Protein AF-B8BZ71-F1 (afdb_monomer_lite)

pLDDT: mean 74.49, std 19.16, range [22.86, 98.06]

Sequence (361 aa):
MVCAFPLEDERDDLEDWFQCFRMQMNLRQMQKKADEQTMDLVVMILDEEDDEAAVDAFEHSKNGRRRYLSQSSMFGGLYTPTSSSDETSTKQSTPEKPIIIGGAAVEYYQESRVGLLSYVVLHSDFRGRGLAKYLHEEALSRLEILANTYGTPLPSTPLMQAVFAETNTAAAGDVTPEQSLLRHKSLYNLGYRLVNFPYAQPPLSTEDVDASFDELVLLVYFPFTSDSLPLSNEEQQSTVYDDTTTVQTMKRFCSWYKSQSKDNNNRDTVQMDVSIPFDYVEDFYNSVFGYENGNNFEEDVVESIPDYHTAKYYQLAHWFTRVLKGSSSDGLADVSLNGPPWEDCKDALRLELKGWQHAND

InterPro domains:
  IPR016181 Acyl-CoA N-acyltransferase [SSF55729] (33-142)

Foldseek 3Di:
DLDPDDAPVPPQDVVVVVVSVVVVVVVVVVVDDPDDDQKWKKWWWDQCVCVVPVVVVLVVVVPPDDDPPPDRDIDIDPDDPDPDPDDDDDPDDPRPDIDTFWMWMKGAQAQLLEIEGEDTDGRPVCPPSCVSLVRVVVNVVSSVVSLVVRHDDDPPDDSHAWYKYKAFACPQVSDHSVVSQVVQQVVVQSQKWFWQAQDWQADLDQPDRQPTHRRMTMITRHNDALVRDDDPDPPPPDDPPPVVVNVVVCVRHVVQFDPDDDPDPDSFKTKGQLVSVLSVNVSSLCVRLPPPPVDDDPPDDDDPRDDSCPHPSVVLRVVVQVVCCPDPNVRIIITGSDGDPDDHNNVVSVVVVVVVVVVVD

Radius of gyration: 22.91 Å; chains: 1; bounding box: 68×43×79 Å

Structure (mmCIF, N/CA/C/O backbone):
data_AF-B8BZ71-F1
#
_entry.id   AF-B8BZ71-F1
#
loop_
_atom_site.group_PDB
_atom_site.id
_atom_site.type_symbol
_atom_site.label_atom_id
_atom_site.label_alt_id
_atom_site.label_comp_id
_atom_site.label_asym_id
_atom_site.label_entity_id
_atom_site.label_seq_id
_atom_site.pdbx_PDB_ins_code
_atom_site.Cartn_x
_atom_site.Cartn_y
_atom_site.Cartn_z
_atom_site.occupancy
_atom_site.B_iso_or_equiv
_atom_site.auth_seq_id
_atom_site.auth_comp_id
_atom_site.auth_asym_id
_atom_site.auth_atom_id
_atom_site.pdbx_PDB_model_num
ATOM 1 N N . MET A 1 1 ? 23.985 -5.447 9.276 1.00 23.58 1 MET A N 1
ATOM 2 C CA . MET A 1 1 ? 23.047 -6.565 9.581 1.00 23.58 1 MET A CA 1
ATOM 3 C C . MET A 1 1 ? 21.784 -6.052 10.289 1.00 23.58 1 MET A C 1
ATOM 5 O O . MET A 1 1 ? 21.660 -6.141 11.505 1.00 23.58 1 MET A O 1
ATOM 9 N N . VAL A 1 2 ? 20.867 -5.450 9.526 1.00 22.86 2 VAL A N 1
ATOM 10 C CA . VAL A 1 2 ? 19.500 -5.135 9.980 1.00 22.86 2 VAL A CA 1
ATOM 11 C C . VAL A 1 2 ? 18.719 -6.444 9.914 1.00 22.86 2 VAL A C 1
ATOM 13 O O . VAL A 1 2 ? 18.803 -7.136 8.902 1.00 22.86 2 VAL A O 1
ATOM 16 N N . CYS A 1 3 ? 18.070 -6.837 11.009 1.00 23.59 3 CYS A N 1
ATOM 17 C CA . CYS A 1 3 ? 17.451 -8.151 11.138 1.00 23.59 3 CYS A CA 1
ATOM 18 C C . CYS A 1 3 ? 16.485 -8.431 9.980 1.00 23.59 3 CYS A C 1
ATOM 20 O O . CYS A 1 3 ? 15.422 -7.821 9.891 1.00 23.59 3 CYS A O 1
ATOM 22 N N . ALA A 1 4 ? 16.822 -9.430 9.160 1.00 30.89 4 ALA A N 1
ATOM 23 C CA . ALA A 1 4 ? 15.802 -10.357 8.706 1.00 30.89 4 ALA A CA 1
ATOM 24 C C . ALA A 1 4 ? 15.100 -10.862 9.976 1.00 30.89 4 ALA A C 1
ATOM 26 O O . ALA A 1 4 ? 15.761 -11.328 10.907 1.00 30.89 4 ALA A O 1
ATOM 27 N N . PHE A 1 5 ? 13.797 -10.618 10.054 1.00 38.69 5 PHE A N 1
ATOM 28 C CA . PHE A 1 5 ? 12.956 -10.889 11.214 1.00 38.69 5 PHE A CA 1
ATOM 29 C C . PHE A 1 5 ? 13.216 -12.281 11.823 1.00 38.69 5 PHE A C 1
ATOM 31 O O . PHE A 1 5 ? 13.416 -13.235 11.063 1.00 38.69 5 PHE A O 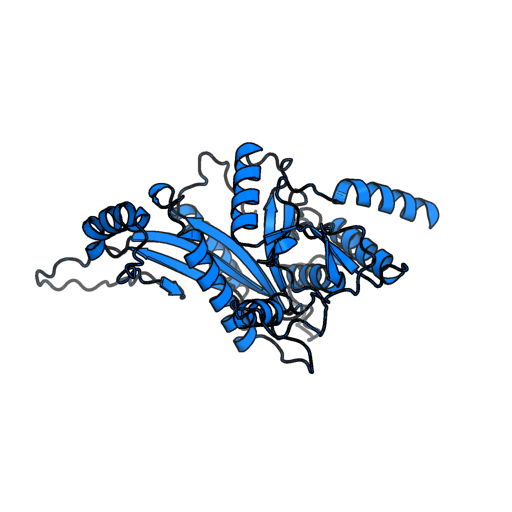1
ATOM 38 N N . PRO A 1 6 ? 13.171 -12.430 13.162 1.00 34.38 6 PRO A N 1
ATOM 39 C CA . PRO A 1 6 ? 13.251 -13.739 13.805 1.00 34.38 6 PRO A CA 1
ATOM 40 C C . PRO A 1 6 ? 12.116 -14.667 13.332 1.00 34.38 6 PRO A C 1
ATOM 42 O O . PRO A 1 6 ? 11.084 -14.222 12.815 1.00 34.38 6 PRO A O 1
ATOM 45 N N . LEU A 1 7 ? 12.351 -15.976 13.436 1.00 38.94 7 LEU A N 1
ATOM 46 C CA . LEU A 1 7 ? 11.429 -17.036 13.013 1.00 38.94 7 LEU A CA 1
ATOM 47 C C . LEU A 1 7 ? 10.151 -17.029 13.876 1.00 38.94 7 LEU A C 1
ATOM 49 O O . LEU A 1 7 ? 10.164 -16.576 15.014 1.00 38.94 7 LEU A O 1
ATOM 53 N N . GLU A 1 8 ? 9.040 -17.521 13.322 1.00 47.38 8 GLU A N 1
ATOM 54 C CA . GLU A 1 8 ? 7.675 -17.370 13.865 1.00 47.38 8 GLU A CA 1
ATOM 55 C C . GLU A 1 8 ? 7.437 -17.836 15.306 1.00 47.38 8 GLU A C 1
ATOM 57 O O . GLU A 1 8 ? 6.527 -17.315 15.947 1.00 47.38 8 GLU A O 1
ATOM 62 N N . ASP A 1 9 ? 8.270 -18.723 15.848 1.00 48.19 9 ASP A N 1
ATOM 63 C CA . ASP A 1 9 ? 8.177 -19.135 17.254 1.00 48.19 9 ASP A CA 1
ATOM 64 C C . ASP A 1 9 ? 8.491 -17.977 18.236 1.00 48.19 9 ASP A C 1
ATOM 66 O O . ASP A 1 9 ? 8.221 -18.094 19.431 1.00 48.19 9 ASP A O 1
ATOM 70 N N . GLU A 1 10 ? 9.006 -16.848 17.724 1.00 44.41 10 GLU A N 1
ATOM 71 C CA . GLU A 1 10 ? 9.344 -15.616 18.453 1.00 44.41 10 GLU A CA 1
ATOM 72 C C . GLU A 1 10 ? 8.526 -14.379 17.978 1.00 44.41 10 GLU A C 1
ATOM 74 O O . GLU A 1 10 ? 8.662 -13.307 18.546 1.00 44.41 10 GLU A O 1
ATOM 79 N N . ARG A 1 11 ? 7.650 -14.474 16.955 1.00 51.47 11 ARG A N 1
ATOM 80 C CA . ARG A 1 11 ? 7.097 -13.294 16.225 1.00 51.47 11 ARG A CA 1
ATOM 81 C C . ARG A 1 11 ? 5.875 -12.573 16.824 1.00 51.47 11 ARG A C 1
ATOM 83 O O . ARG A 1 11 ? 5.493 -11.531 16.292 1.00 51.47 11 ARG A O 1
ATOM 90 N N . ASP A 1 12 ? 5.199 -13.116 17.831 1.00 51.12 12 ASP A N 1
ATOM 91 C CA . ASP A 1 12 ? 3.861 -12.627 18.227 1.00 51.12 12 ASP A CA 1
ATOM 92 C C . ASP A 1 12 ? 3.850 -11.711 19.463 1.00 51.12 12 ASP A C 1
ATOM 94 O O . ASP A 1 12 ? 2.773 -11.251 19.862 1.00 51.12 12 ASP A O 1
ATOM 98 N N . ASP A 1 13 ? 5.001 -11.423 20.080 1.00 57.81 13 ASP A N 1
ATOM 99 C CA . ASP A 1 13 ? 5.013 -10.508 21.214 1.00 57.81 13 ASP A CA 1
ATOM 100 C C . ASP A 1 13 ? 5.046 -9.034 20.750 1.00 57.81 13 ASP A C 1
ATOM 102 O O . ASP A 1 13 ? 5.765 -8.605 19.845 1.00 57.81 13 ASP A O 1
ATOM 106 N N . LEU A 1 14 ? 4.153 -8.231 21.330 1.00 59.81 14 LEU A N 1
ATOM 107 C CA . LEU A 1 14 ? 4.078 -6.792 21.063 1.00 59.81 14 LEU A CA 1
ATOM 108 C C . LEU A 1 14 ? 5.390 -6.075 21.435 1.00 59.81 14 LEU A C 1
ATOM 110 O O . LEU A 1 14 ? 5.633 -4.965 20.965 1.00 59.81 14 LEU A O 1
ATOM 114 N N . GLU A 1 15 ? 6.215 -6.684 22.288 1.00 63.25 15 GLU A N 1
ATOM 115 C CA . GLU A 1 15 ? 7.440 -6.092 22.817 1.00 63.25 15 GLU A CA 1
ATOM 116 C C . GLU A 1 15 ? 8.571 -6.104 21.779 1.00 63.25 15 GLU A C 1
ATOM 118 O O . GLU A 1 15 ? 9.240 -5.085 21.604 1.00 63.25 15 GLU A O 1
ATOM 123 N N . ASP A 1 16 ? 8.727 -7.184 21.019 1.00 61.91 16 ASP A N 1
ATOM 124 C CA . ASP A 1 16 ? 9.653 -7.313 19.897 1.00 61.91 16 ASP A CA 1
ATOM 125 C C . ASP A 1 16 ? 9.286 -6.335 18.790 1.00 61.91 16 ASP A C 1
ATOM 127 O O . ASP A 1 16 ? 10.157 -5.671 18.221 1.00 61.91 16 ASP A O 1
ATOM 131 N N . TRP A 1 17 ? 7.986 -6.133 18.559 1.00 64.81 17 TRP A N 1
ATOM 132 C CA . TRP A 1 17 ? 7.519 -5.087 17.656 1.00 64.81 17 TRP A CA 1
ATOM 133 C C . TRP A 1 17 ? 7.962 -3.694 18.129 1.00 64.81 17 TRP A C 1
ATOM 135 O O . TRP A 1 17 ? 8.529 -2.923 17.348 1.00 64.81 17 TRP A O 1
ATOM 145 N N . PHE A 1 18 ? 7.801 -3.381 19.420 1.00 65.88 18 PHE A N 1
ATOM 146 C CA . PHE A 1 18 ? 8.306 -2.127 19.984 1.00 65.88 18 PHE A CA 1
ATOM 147 C C . PHE A 1 18 ? 9.832 -2.016 19.910 1.00 65.88 18 PHE A C 1
ATOM 149 O O . PHE A 1 18 ? 10.340 -0.913 19.690 1.00 65.88 18 PHE A O 1
ATOM 156 N N . GLN A 1 19 ? 10.582 -3.108 20.070 1.00 65.56 19 GLN A N 1
ATOM 157 C CA . GLN A 1 19 ? 12.040 -3.093 19.949 1.00 65.56 19 GLN A CA 1
ATOM 158 C C . GLN A 1 19 ? 12.505 -2.849 18.513 1.00 65.56 19 GLN A C 1
ATOM 160 O O . GLN A 1 19 ? 13.322 -1.949 18.291 1.00 65.56 19 GLN A O 1
ATOM 165 N N . CYS A 1 20 ? 11.963 -3.579 17.537 1.00 57.91 20 CYS A N 1
ATOM 166 C CA . CYS A 1 20 ? 12.249 -3.371 16.117 1.00 57.91 20 CYS A CA 1
ATOM 167 C C . CYS A 1 20 ? 11.925 -1.934 15.702 1.00 57.91 20 CYS A C 1
ATOM 169 O O . CYS A 1 20 ? 12.742 -1.270 15.059 1.00 57.91 20 CYS A O 1
ATOM 171 N N . PHE A 1 21 ? 10.780 -1.417 16.151 1.00 61.88 21 PHE A N 1
ATOM 172 C CA . PHE A 1 21 ? 10.374 -0.046 15.880 1.00 61.88 21 PHE A CA 1
ATOM 173 C C . PHE A 1 21 ? 11.307 0.978 16.533 1.00 61.88 21 PHE A C 1
ATOM 175 O O . PHE A 1 21 ? 11.758 1.913 15.875 1.00 61.88 21 PHE A O 1
ATOM 182 N N . ARG A 1 22 ? 11.671 0.795 17.811 1.00 64.69 22 ARG A N 1
ATOM 183 C CA . ARG A 1 22 ? 12.656 1.654 18.494 1.00 64.69 22 ARG A CA 1
ATOM 184 C C . ARG A 1 22 ? 13.991 1.659 17.762 1.00 64.69 22 ARG A C 1
ATOM 186 O O . ARG A 1 22 ? 14.610 2.713 17.657 1.00 64.69 22 ARG A O 1
ATOM 193 N N . MET A 1 23 ? 14.430 0.515 17.245 1.00 58.53 23 MET A N 1
ATOM 194 C CA . MET A 1 23 ? 15.671 0.412 16.484 1.00 58.53 23 MET A CA 1
ATOM 195 C C . MET A 1 23 ? 15.585 1.164 15.150 1.00 58.53 23 MET A C 1
ATOM 197 O O . MET A 1 23 ? 16.476 1.959 14.862 1.00 58.53 23 MET A O 1
ATOM 201 N N . GLN A 1 24 ? 14.506 0.994 14.377 1.00 56.12 24 GLN A N 1
ATOM 202 C CA . GLN A 1 24 ? 14.285 1.748 13.134 1.00 56.12 24 GLN A CA 1
ATOM 203 C C . GLN A 1 24 ? 14.159 3.256 13.386 1.00 56.12 24 GLN A C 1
ATOM 205 O O . GLN A 1 24 ? 14.786 4.052 12.689 1.00 56.12 24 GLN A O 1
ATOM 210 N N . MET A 1 25 ? 13.429 3.657 14.430 1.00 58.50 25 MET A N 1
ATOM 211 C CA . MET A 1 25 ? 13.338 5.053 14.858 1.00 58.50 25 MET A CA 1
ATOM 212 C C . MET A 1 25 ? 14.698 5.611 15.265 1.00 58.50 25 MET A C 1
ATOM 214 O O . MET A 1 25 ? 15.028 6.726 14.879 1.00 58.50 25 MET A O 1
ATOM 218 N N . ASN A 1 26 ? 15.507 4.850 16.002 1.00 59.28 26 ASN A N 1
ATOM 219 C CA . ASN A 1 26 ? 16.854 5.267 16.384 1.00 59.28 26 ASN A CA 1
ATOM 220 C C . ASN A 1 26 ? 17.778 5.385 15.167 1.00 59.28 26 ASN A C 1
ATOM 222 O O . ASN A 1 26 ? 18.532 6.349 15.092 1.00 59.28 26 ASN A O 1
ATOM 226 N N . LEU A 1 27 ? 17.708 4.461 14.204 1.00 54.91 27 LEU A N 1
ATOM 227 C CA . LEU A 1 27 ? 18.465 4.542 12.949 1.00 54.91 27 LEU A CA 1
ATOM 228 C C . LEU A 1 27 ? 18.084 5.801 12.156 1.00 54.91 27 LEU A C 1
ATOM 230 O O . LEU A 1 27 ? 18.966 6.576 11.793 1.00 54.91 27 LEU A O 1
ATOM 234 N N . ARG A 1 28 ? 16.783 6.076 11.996 1.00 57.91 28 ARG A N 1
ATOM 235 C CA . ARG A 1 28 ? 16.276 7.283 11.316 1.00 57.91 28 ARG A CA 1
ATOM 236 C C . ARG A 1 28 ? 16.602 8.572 12.084 1.00 57.91 28 ARG A C 1
ATOM 238 O O . ARG A 1 28 ? 16.965 9.580 11.490 1.00 57.91 28 ARG A O 1
ATOM 245 N N . GLN A 1 29 ? 16.552 8.551 13.419 1.00 55.81 29 GLN A N 1
ATOM 246 C CA . GLN A 1 29 ? 16.978 9.676 14.262 1.00 55.81 29 GLN A CA 1
ATOM 247 C C . GLN A 1 29 ? 18.492 9.912 14.213 1.00 55.81 29 GLN A C 1
ATOM 249 O O . GLN A 1 29 ? 18.927 11.056 14.350 1.00 55.81 29 GLN A O 1
ATOM 254 N N . MET A 1 30 ? 19.295 8.859 14.042 1.00 55.47 30 MET A N 1
ATOM 255 C CA . MET A 1 30 ? 20.744 8.961 13.855 1.00 55.47 30 MET A CA 1
ATOM 256 C C . MET A 1 30 ? 21.106 9.468 12.455 1.00 55.47 30 MET A C 1
ATOM 258 O O . MET A 1 30 ? 22.082 10.201 12.327 1.00 55.47 30 MET A O 1
ATOM 262 N N . GLN A 1 31 ? 20.278 9.202 11.440 1.00 57.59 31 GLN A N 1
ATOM 263 C CA . GLN A 1 31 ? 20.387 9.764 10.083 1.00 57.59 31 GLN A CA 1
ATOM 264 C C . GLN A 1 31 ? 20.022 11.264 9.990 1.00 57.59 31 GLN A C 1
ATOM 266 O O . GLN A 1 31 ? 19.902 11.802 8.894 1.00 57.59 31 GLN A O 1
ATOM 271 N N . LYS A 1 32 ? 19.897 11.957 11.134 1.00 46.03 32 LYS A N 1
ATOM 272 C CA . LYS A 1 32 ? 19.577 13.386 11.308 1.00 46.03 32 LYS A CA 1
ATOM 273 C C . LYS A 1 32 ? 20.311 14.324 10.327 1.00 46.03 32 LYS A C 1
ATOM 275 O O . LYS A 1 32 ? 21.312 14.960 10.657 1.00 46.03 32 LYS A O 1
ATOM 280 N N . LYS A 1 33 ? 19.703 14.549 9.168 1.00 45.69 33 LYS A N 1
ATOM 281 C CA . LYS A 1 33 ? 19.409 15.905 8.697 1.00 45.69 33 LYS A CA 1
ATOM 282 C C . LYS A 1 33 ? 17.926 16.167 8.933 1.00 45.69 33 LYS A C 1
ATOM 284 O O . LYS A 1 33 ? 17.149 15.237 9.090 1.00 45.69 33 LYS A O 1
ATOM 289 N N . ALA A 1 34 ? 17.585 17.433 9.119 1.00 43.59 34 ALA A N 1
ATOM 290 C CA . ALA A 1 34 ? 16.348 17.920 9.725 1.00 43.59 34 ALA A CA 1
ATOM 291 C C . ALA A 1 34 ? 15.071 17.724 8.878 1.00 43.59 34 ALA A C 1
ATOM 293 O O . ALA A 1 34 ? 14.129 18.498 9.036 1.00 43.59 34 ALA A O 1
ATOM 294 N N . ASP A 1 35 ? 15.026 16.707 8.025 1.00 49.00 35 ASP A N 1
ATOM 295 C CA . ASP A 1 35 ? 13.939 16.512 7.080 1.00 49.00 35 ASP A CA 1
ATOM 296 C C . ASP A 1 35 ? 12.876 15.591 7.699 1.00 49.00 35 ASP A C 1
ATOM 298 O O . ASP A 1 35 ? 13.089 14.414 7.983 1.00 49.00 35 ASP A O 1
ATOM 302 N N . GLU A 1 36 ? 11.776 16.255 8.055 1.00 61.72 36 GLU A N 1
ATOM 303 C CA . GLU A 1 36 ? 10.385 15.802 8.087 1.00 61.72 36 GLU A CA 1
ATOM 304 C C . GLU A 1 36 ? 10.160 14.297 8.302 1.00 61.72 36 GLU A C 1
ATOM 306 O O . GLU A 1 36 ? 10.207 13.484 7.385 1.00 61.72 36 GLU A O 1
ATOM 311 N N . GLN A 1 37 ? 9.843 13.921 9.545 1.00 59.25 37 GLN A N 1
ATOM 312 C CA . GLN A 1 37 ? 9.367 12.574 9.853 1.00 59.25 37 GLN A CA 1
ATOM 313 C C . GLN A 1 37 ? 8.030 12.322 9.150 1.00 59.25 37 GLN A C 1
ATOM 315 O O . GLN A 1 37 ? 6.997 12.830 9.577 1.00 59.25 37 GLN A O 1
ATOM 320 N N . THR A 1 38 ? 8.039 11.497 8.108 1.00 76.69 38 THR A N 1
ATOM 321 C CA . THR A 1 38 ? 6.829 11.115 7.371 1.00 76.69 38 THR A CA 1
ATOM 322 C C . THR A 1 38 ? 6.179 9.824 7.868 1.00 76.69 38 THR A C 1
ATOM 324 O O . THR A 1 38 ? 5.279 9.295 7.221 1.00 76.69 38 THR A O 1
ATOM 327 N N . MET A 1 39 ? 6.617 9.304 9.014 1.00 81.00 39 MET A N 1
ATOM 328 C CA . MET A 1 39 ? 6.067 8.101 9.635 1.00 81.00 39 MET A CA 1
ATOM 329 C C . MET A 1 39 ? 5.296 8.462 10.903 1.00 81.00 39 MET A C 1
ATOM 331 O O . MET A 1 39 ? 5.781 9.259 11.707 1.00 81.00 39 MET A O 1
ATOM 335 N N . ASP A 1 40 ? 4.141 7.832 11.113 1.00 78.94 40 ASP A N 1
ATOM 336 C CA . ASP A 1 40 ? 3.356 7.967 12.343 1.00 78.94 40 ASP A CA 1
ATOM 337 C C . ASP A 1 40 ? 2.933 6.597 12.897 1.00 78.94 40 ASP A C 1
ATOM 339 O O . ASP A 1 40 ? 2.884 5.588 12.184 1.00 78.94 40 ASP A O 1
ATOM 343 N N . LEU A 1 41 ? 2.646 6.575 14.198 1.00 79.88 41 LEU A N 1
ATOM 344 C CA . LEU A 1 41 ? 2.270 5.394 14.959 1.00 79.88 41 LEU A CA 1
ATOM 345 C C . LEU A 1 41 ? 0.897 5.582 15.600 1.00 79.88 41 LEU A C 1
ATOM 347 O O . LEU A 1 41 ? 0.667 6.510 16.379 1.00 79.88 41 LEU A O 1
ATOM 351 N N . VAL A 1 42 ? 0.012 4.628 15.338 1.00 78.31 42 VAL A N 1
ATOM 352 C CA . VAL A 1 42 ? -1.276 4.508 16.013 1.00 78.31 42 VAL A CA 1
ATOM 353 C C . VAL A 1 42 ? -1.188 3.379 17.024 1.00 78.31 42 VAL A C 1
ATOM 355 O O . VAL A 1 42 ? -0.855 2.252 16.661 1.00 78.31 42 VAL A O 1
ATOM 358 N N . VAL A 1 43 ? -1.515 3.664 18.284 1.00 82.56 43 VAL A N 1
ATOM 359 C CA . VAL A 1 43 ? -1.530 2.665 19.356 1.00 82.56 43 VAL A CA 1
ATOM 360 C C . VAL A 1 43 ? -2.935 2.576 19.943 1.00 82.56 43 VAL A C 1
ATOM 362 O O . VAL A 1 43 ? -3.558 3.588 20.269 1.00 82.56 43 VAL A O 1
ATOM 365 N N . MET A 1 44 ? -3.438 1.349 20.076 1.00 79.00 44 MET A N 1
ATOM 366 C CA . MET A 1 44 ? -4.718 1.069 20.718 1.00 79.00 44 MET A CA 1
ATOM 367 C C . MET A 1 44 ? -4.480 0.600 22.151 1.00 79.00 44 MET A C 1
ATOM 369 O O . MET A 1 44 ? -3.782 -0.392 22.378 1.00 79.00 44 MET A O 1
ATOM 373 N N . ILE A 1 45 ? -5.069 1.322 23.102 1.00 82.56 45 ILE A N 1
ATOM 374 C CA . ILE A 1 45 ? -4.894 1.107 24.536 1.00 82.56 45 ILE A CA 1
ATOM 375 C C . ILE A 1 45 ? -6.242 0.724 25.156 1.00 82.56 45 ILE A C 1
ATOM 377 O O . ILE A 1 45 ? -7.280 1.276 24.785 1.00 82.56 45 ILE A O 1
ATOM 381 N N . LEU A 1 46 ? -6.219 -0.238 26.077 1.00 77.19 46 LEU A N 1
ATOM 382 C CA . LEU A 1 46 ? -7.305 -0.489 27.015 1.00 77.19 46 LEU A CA 1
ATOM 383 C C . LEU A 1 46 ? -6.967 0.118 28.370 1.00 77.19 46 LEU A C 1
ATOM 385 O O . LEU A 1 46 ? -5.883 -0.115 28.913 1.00 77.19 46 LEU A O 1
ATOM 389 N N . ASP A 1 47 ? -7.936 0.854 28.899 1.00 71.38 47 ASP A N 1
ATOM 390 C CA . ASP A 1 47 ? -7.957 1.302 30.281 1.00 71.38 47 ASP A CA 1
ATOM 391 C C . ASP A 1 47 ? -8.723 0.237 31.100 1.00 71.38 47 ASP A C 1
ATOM 393 O O . ASP A 1 47 ? -9.851 -0.119 30.755 1.00 71.38 47 ASP A O 1
ATOM 397 N N . GLU A 1 48 ? -8.115 -0.320 32.158 1.00 59.25 48 GLU A N 1
ATOM 398 C CA . GLU A 1 48 ? -8.683 -1.445 32.940 1.00 59.25 48 GLU A CA 1
ATOM 399 C C . GLU A 1 48 ? -10.017 -1.109 33.644 1.00 59.25 48 GLU A C 1
ATOM 401 O O . GLU A 1 48 ? -10.738 -2.018 34.058 1.00 59.25 48 GLU A O 1
ATOM 406 N N . GLU A 1 49 ? -10.428 0.166 33.719 1.00 56.94 49 GLU A N 1
ATOM 407 C CA . GLU A 1 49 ? -11.764 0.537 34.221 1.00 56.94 49 GLU A CA 1
ATOM 408 C C . GLU A 1 49 ? -12.916 -0.028 33.355 1.00 56.94 49 GLU A C 1
ATOM 410 O O . GLU A 1 49 ? -14.060 -0.069 33.815 1.00 56.94 49 GLU A O 1
ATOM 415 N N . ASP A 1 50 ? -12.618 -0.530 32.149 1.00 52.59 50 ASP A N 1
ATOM 416 C CA . ASP A 1 50 ? -13.584 -1.109 31.208 1.00 52.59 50 ASP A CA 1
ATOM 417 C C . ASP A 1 50 ? -13.552 -2.651 31.102 1.00 52.59 50 ASP A C 1
ATOM 419 O O . ASP A 1 50 ? -14.346 -3.220 30.345 1.00 52.59 50 ASP A O 1
ATOM 423 N N . ASP A 1 51 ? -12.701 -3.366 31.847 1.00 49.66 51 ASP A N 1
ATOM 424 C CA . ASP A 1 51 ? -12.441 -4.795 31.584 1.00 49.66 51 ASP A CA 1
ATOM 425 C C . ASP A 1 51 ? -13.650 -5.717 31.870 1.00 49.66 51 ASP A C 1
ATOM 427 O O . ASP A 1 51 ? -13.937 -6.638 31.099 1.00 49.66 51 ASP A O 1
ATOM 431 N N . GLU A 1 52 ? -14.453 -5.432 32.904 1.00 54.91 52 GLU A N 1
ATOM 432 C CA . GLU A 1 52 ? -15.700 -6.184 33.151 1.00 54.91 52 GLU A CA 1
ATOM 433 C C . GLU A 1 52 ? -16.856 -5.756 32.220 1.00 54.91 52 GLU A C 1
ATOM 435 O O . GLU A 1 52 ? -17.757 -6.548 31.942 1.00 54.91 52 GLU A O 1
ATOM 440 N N . ALA A 1 53 ? -16.840 -4.530 31.684 1.00 51.44 53 ALA A N 1
ATOM 441 C CA . ALA A 1 53 ? -17.930 -3.994 30.861 1.00 51.44 53 ALA A CA 1
ATOM 442 C C . ALA A 1 53 ? -17.747 -4.254 29.353 1.00 51.44 53 ALA A C 1
ATOM 444 O O . ALA A 1 53 ? -18.732 -4.467 28.635 1.00 51.44 53 ALA A O 1
ATOM 445 N N . ALA A 1 54 ? -16.508 -4.259 28.854 1.00 49.88 54 ALA A N 1
ATOM 446 C CA . ALA A 1 54 ? -16.185 -4.428 27.437 1.00 49.88 54 ALA A CA 1
ATOM 447 C C . ALA A 1 54 ? -16.428 -5.862 26.939 1.00 49.88 54 ALA A C 1
ATOM 449 O O . ALA A 1 54 ? -16.858 -6.058 25.796 1.00 49.88 54 ALA A O 1
ATOM 450 N N . VAL A 1 55 ? -16.216 -6.865 27.799 1.00 51.94 55 VAL A N 1
ATOM 451 C CA . VAL A 1 55 ? -16.484 -8.279 27.488 1.00 51.94 55 VAL A CA 1
ATOM 452 C C . VAL A 1 55 ? -17.997 -8.540 27.401 1.00 51.94 55 VAL A C 1
ATOM 454 O O . VAL A 1 55 ? -18.464 -9.131 26.424 1.00 51.94 55 VAL A O 1
ATOM 457 N N . ASP A 1 56 ? -18.788 -7.991 28.329 1.00 49.22 56 ASP A N 1
ATOM 458 C CA . ASP A 1 56 ? -20.251 -8.153 28.364 1.00 49.22 56 ASP A CA 1
ATOM 459 C C . ASP A 1 56 ? -20.991 -7.329 27.288 1.00 49.22 56 ASP A C 1
ATOM 461 O O . ASP A 1 56 ? -22.023 -7.756 26.748 1.00 49.22 56 ASP A O 1
ATOM 465 N N . ALA A 1 57 ? -20.477 -6.148 26.924 1.00 52.41 57 ALA A N 1
ATOM 466 C CA . ALA A 1 57 ? -21.074 -5.295 25.894 1.00 52.41 57 ALA A CA 1
ATOM 467 C C . ALA A 1 57 ? -20.981 -5.904 24.482 1.00 52.41 57 ALA A C 1
ATOM 469 O O . ALA A 1 57 ? -21.868 -5.671 23.650 1.00 52.41 57 ALA A O 1
ATOM 470 N N . PHE A 1 58 ? -19.952 -6.714 24.213 1.00 45.41 58 PHE A N 1
ATOM 471 C CA . PHE A 1 58 ? -19.746 -7.336 22.905 1.00 45.41 58 PHE A CA 1
ATOM 472 C C . PHE A 1 58 ? -20.668 -8.540 22.665 1.00 45.41 58 PHE A C 1
ATOM 474 O O . PHE A 1 58 ? -21.205 -8.683 21.562 1.00 45.41 58 PHE A O 1
ATOM 481 N N . GLU A 1 59 ? -20.942 -9.363 23.685 1.00 47.41 59 GLU A N 1
ATOM 482 C CA . GLU A 1 59 ? -21.887 -10.485 23.552 1.00 47.41 59 GLU A CA 1
ATOM 483 C C . GLU A 1 59 ? -23.332 -10.013 23.315 1.00 47.41 59 GLU A C 1
ATOM 485 O O . GLU A 1 59 ? -24.070 -10.617 22.531 1.00 47.41 59 GLU A O 1
ATOM 490 N N . HIS A 1 60 ? -23.723 -8.869 23.887 1.00 44.72 60 HIS A N 1
ATOM 491 C CA . HIS A 1 60 ? -25.075 -8.314 23.747 1.00 44.72 60 HIS A CA 1
ATOM 492 C C . HIS A 1 60 ? -25.304 -7.510 22.447 1.00 44.72 60 HIS A C 1
ATOM 494 O O . HIS A 1 60 ? -26.452 -7.216 22.098 1.00 44.72 60 HIS A O 1
ATOM 500 N N . SER A 1 61 ? -24.245 -7.191 21.691 1.00 40.19 61 SER A N 1
ATOM 501 C CA . SER A 1 61 ? -24.313 -6.446 20.418 1.00 40.19 61 SER A CA 1
ATOM 502 C C . SER A 1 61 ? -24.833 -7.289 19.238 1.00 40.19 61 SER A C 1
ATOM 504 O O . SER A 1 61 ? -25.363 -6.751 18.261 1.00 40.19 61 SER A O 1
ATOM 506 N N . LYS A 1 62 ? -24.830 -8.628 19.357 1.00 42.41 62 LYS A N 1
ATOM 507 C CA . LYS A 1 62 ? -25.442 -9.537 18.363 1.00 42.41 62 LYS A CA 1
ATOM 508 C C . LYS A 1 62 ? -26.962 -9.349 18.194 1.00 42.41 62 LYS A C 1
ATOM 510 O O . LYS A 1 62 ? -27.520 -9.831 17.214 1.00 42.41 62 LYS A O 1
ATOM 515 N N . ASN A 1 63 ? -27.622 -8.603 19.087 1.00 39.97 63 ASN A N 1
ATOM 516 C CA . ASN A 1 63 ? -29.069 -8.341 19.065 1.00 39.97 63 ASN A CA 1
ATOM 517 C C . ASN A 1 63 ? -29.483 -6.983 18.455 1.00 39.97 63 ASN A C 1
ATOM 519 O O . ASN A 1 63 ? -30.576 -6.484 18.725 1.00 39.97 63 ASN A O 1
ATOM 523 N N . GLY A 1 64 ? -28.654 -6.368 17.607 1.00 33.72 64 GLY A N 1
ATOM 524 C CA . GLY A 1 64 ? -29.115 -5.303 16.702 1.00 33.72 64 GLY A CA 1
ATOM 525 C C . GLY A 1 64 ? -29.406 -3.940 17.346 1.00 33.72 64 GLY A C 1
ATOM 526 O O . GLY A 1 64 ? -30.035 -3.088 16.721 1.00 33.72 64 GLY A O 1
ATOM 527 N N . ARG A 1 65 ? -28.924 -3.683 18.567 1.00 32.41 65 ARG A N 1
ATOM 528 C CA . ARG A 1 65 ? -28.875 -2.328 19.141 1.00 32.41 65 ARG A CA 1
ATOM 529 C C . ARG A 1 65 ? -27.424 -1.878 19.254 1.00 32.41 65 ARG A C 1
ATOM 531 O O . ARG A 1 65 ? -26.712 -2.336 20.140 1.00 32.41 65 ARG A O 1
ATOM 538 N N . ARG A 1 66 ? -27.012 -0.952 18.376 1.00 32.97 66 ARG A N 1
ATOM 539 C CA . ARG A 1 66 ? -25.752 -0.198 18.495 1.00 32.97 66 ARG A CA 1
ATOM 540 C C . ARG A 1 66 ? -25.710 0.476 19.871 1.00 32.97 66 ARG A C 1
ATOM 542 O O . ARG A 1 66 ? -26.376 1.488 20.077 1.00 32.97 66 ARG A O 1
ATOM 549 N N . ARG A 1 67 ? -24.948 -0.085 20.811 1.00 32.06 67 ARG A N 1
ATOM 550 C CA . ARG A 1 67 ? -24.405 0.681 21.935 1.00 32.06 67 ARG A CA 1
ATOM 551 C C . ARG A 1 67 ? -23.064 1.243 21.485 1.00 32.06 67 ARG A C 1
ATOM 553 O O . ARG A 1 67 ? -22.263 0.526 20.895 1.00 32.06 67 ARG A O 1
ATOM 560 N N . TYR A 1 68 ? -22.874 2.534 21.721 1.00 35.72 68 TYR A N 1
ATOM 561 C CA . TYR A 1 68 ? -21.582 3.186 21.590 1.00 35.72 68 TYR A CA 1
ATOM 562 C C . TYR A 1 68 ? -20.621 2.508 22.574 1.00 35.72 68 TYR A C 1
ATOM 564 O O . TYR A 1 68 ? -20.946 2.420 23.758 1.00 35.72 68 TYR A O 1
ATOM 572 N N . LEU A 1 69 ? -19.489 2.001 22.077 1.00 37.06 69 LEU A N 1
ATOM 573 C CA . LEU A 1 69 ? -18.320 1.723 22.911 1.00 37.06 69 LEU A CA 1
ATOM 574 C C . LEU A 1 69 ? -18.003 3.026 23.649 1.00 37.06 69 LEU A C 1
ATOM 576 O O . LEU A 1 69 ? -17.666 4.034 23.027 1.00 37.06 69 LEU A O 1
ATOM 580 N N . SER A 1 70 ? -18.231 3.026 24.956 1.00 34.72 70 SER A N 1
ATOM 581 C CA . SER A 1 70 ? -17.785 4.097 25.831 1.00 34.72 70 SER A CA 1
ATOM 582 C C . SER A 1 70 ? -16.283 3.900 26.008 1.00 34.72 70 SER A C 1
ATOM 584 O O . SER A 1 70 ? -15.884 2.923 26.612 1.00 34.72 70 SER A O 1
ATOM 586 N N . GLN A 1 71 ? -15.500 4.787 25.392 1.00 39.62 71 GLN A N 1
ATOM 587 C CA . GLN A 1 71 ? -14.107 5.126 25.719 1.00 39.62 71 GLN A CA 1
ATOM 588 C C . GLN A 1 71 ? -13.012 4.038 25.656 1.00 39.62 71 GLN A C 1
ATOM 590 O O . GLN A 1 71 ? -12.172 3.962 26.536 1.00 39.62 71 GLN A O 1
ATOM 595 N N . SER A 1 72 ? -12.845 3.352 24.519 1.00 38.34 72 SER A N 1
ATOM 596 C CA . SER A 1 72 ? -11.472 2.974 24.125 1.00 38.34 72 SER A CA 1
ATOM 597 C C . SER A 1 72 ? -10.747 4.229 23.632 1.00 38.34 72 SER A C 1
ATOM 599 O O . SER A 1 72 ? -11.196 4.866 22.672 1.00 38.34 72 SER A O 1
ATOM 601 N N . SER A 1 73 ? -9.660 4.622 24.291 1.00 42.28 73 SER A N 1
ATOM 602 C CA . SER A 1 73 ? -8.858 5.776 23.892 1.00 42.28 73 SER A CA 1
ATOM 603 C C . SER A 1 73 ? -7.841 5.352 22.818 1.00 42.28 73 SER A C 1
ATOM 605 O O . SER A 1 73 ? -6.887 4.618 23.064 1.00 42.28 73 SER A O 1
ATOM 607 N N . MET A 1 74 ? -8.067 5.773 21.567 1.00 42.84 74 MET A N 1
ATOM 608 C CA . MET A 1 74 ? -7.042 5.680 20.522 1.00 42.84 74 MET A CA 1
ATOM 609 C C . MET A 1 74 ? -6.137 6.901 20.632 1.00 42.84 74 MET A C 1
ATOM 611 O O . MET A 1 74 ? -6.585 8.036 20.462 1.00 42.84 74 MET A O 1
ATOM 615 N N . PHE A 1 75 ? -4.863 6.664 20.926 1.00 42.53 75 PHE A N 1
ATOM 616 C CA . PHE A 1 75 ? -3.846 7.703 20.928 1.00 42.53 75 PHE A CA 1
ATOM 617 C C . PHE A 1 75 ? -2.982 7.535 19.680 1.00 42.53 75 PHE A C 1
ATOM 619 O O . PHE A 1 75 ? -2.367 6.491 19.467 1.00 42.53 75 PHE A O 1
ATOM 626 N N . GLY A 1 76 ? -2.930 8.575 18.850 1.00 35.69 76 GLY A N 1
ATOM 627 C CA . GLY A 1 76 ? -1.872 8.717 17.855 1.00 35.69 76 GLY A CA 1
ATOM 628 C C . GLY A 1 76 ? -0.840 9.706 18.370 1.00 35.69 76 GLY A C 1
ATOM 629 O O . GLY A 1 76 ? -1.179 10.841 18.724 1.00 35.69 76 GLY A O 1
ATOM 630 N N . GLY A 1 77 ? 0.395 9.235 18.467 1.00 40.41 77 GLY A N 1
ATOM 631 C CA . GLY A 1 77 ? 1.522 9.959 19.032 1.00 40.41 77 GLY A CA 1
ATOM 632 C C . GLY A 1 77 ? 2.550 9.013 19.647 1.00 40.41 77 GLY A C 1
ATOM 633 O O . GLY A 1 77 ? 2.215 7.949 20.166 1.00 40.41 77 GLY A O 1
ATOM 634 N N . LEU A 1 78 ? 3.820 9.424 19.599 1.00 36.44 78 LEU A N 1
ATOM 635 C CA . LEU A 1 78 ? 4.944 8.751 20.251 1.00 36.44 78 LEU A CA 1
ATOM 636 C C . LEU A 1 78 ? 4.651 8.540 21.743 1.00 36.44 78 LEU A C 1
ATOM 638 O O . LEU A 1 78 ? 4.732 9.476 22.539 1.00 36.44 78 LEU A O 1
ATOM 642 N N . TYR A 1 79 ? 4.340 7.303 22.137 1.00 39.53 79 TYR A N 1
ATOM 643 C CA . TYR A 1 79 ? 4.262 6.936 23.546 1.00 39.53 79 TYR A CA 1
ATOM 644 C C . TYR A 1 79 ? 5.673 6.982 24.144 1.00 39.53 79 TYR A C 1
ATOM 646 O O . TYR A 1 79 ? 6.465 6.049 24.000 1.00 39.53 79 TYR A O 1
ATOM 654 N N . THR A 1 80 ? 6.015 8.086 24.806 1.00 36.41 80 THR A N 1
ATOM 655 C CA . THR A 1 80 ? 7.183 8.147 25.684 1.00 36.41 80 THR A CA 1
ATOM 656 C C . THR A 1 80 ? 6.738 7.738 27.084 1.00 36.41 80 THR A C 1
ATOM 658 O O . THR A 1 80 ? 6.032 8.522 27.726 1.00 36.41 80 THR A O 1
ATOM 661 N N . PRO A 1 81 ? 7.113 6.548 27.589 1.00 39.81 81 PRO A N 1
ATOM 662 C CA . PRO A 1 81 ? 6.834 6.202 28.974 1.00 39.81 81 PRO A CA 1
ATOM 663 C C . PRO A 1 81 ? 7.500 7.248 29.871 1.00 39.81 81 PRO A C 1
ATOM 665 O O . PRO A 1 81 ? 8.714 7.446 29.819 1.00 39.81 81 PRO A O 1
ATOM 668 N N . THR A 1 82 ? 6.702 7.962 30.663 1.00 36.66 82 THR A N 1
ATOM 669 C CA . THR A 1 82 ? 7.203 8.958 31.608 1.00 36.66 82 THR A CA 1
ATOM 670 C C . THR A 1 82 ? 8.054 8.260 32.660 1.00 36.66 82 THR A C 1
ATOM 672 O O . THR A 1 82 ? 7.535 7.607 33.563 1.00 36.66 82 THR A O 1
ATOM 675 N N . SER A 1 83 ? 9.373 8.398 32.559 1.00 37.41 83 SER A N 1
ATOM 676 C CA . SER A 1 83 ? 10.306 8.029 33.619 1.00 37.41 83 SER A CA 1
ATOM 677 C C . SER A 1 83 ? 10.205 9.062 34.746 1.00 37.41 83 SER A C 1
ATOM 679 O O . SER A 1 83 ? 10.969 10.025 34.778 1.00 37.41 83 SER A O 1
ATOM 681 N N . SER A 1 84 ? 9.234 8.917 35.650 1.00 41.25 84 SER A N 1
ATOM 682 C CA . SER A 1 84 ? 9.155 9.756 36.849 1.00 41.25 84 SER A CA 1
ATOM 683 C C . SER A 1 84 ? 9.980 9.134 37.974 1.00 41.25 84 SER A C 1
ATOM 685 O O . SER A 1 84 ? 9.514 8.263 38.707 1.00 41.25 84 SER A O 1
ATOM 687 N N . SER A 1 85 ? 11.221 9.594 38.105 1.00 46.91 85 SER A N 1
ATOM 688 C CA . SER A 1 85 ? 11.995 9.504 39.338 1.00 46.91 85 SER A CA 1
ATOM 689 C C . SER A 1 85 ? 11.604 10.677 40.238 1.00 46.91 85 SER A C 1
ATOM 691 O O . SER A 1 85 ? 12.165 11.759 40.092 1.00 46.91 85 SER A O 1
ATOM 693 N N . ASP A 1 86 ? 10.639 10.485 41.135 1.00 44.12 86 ASP A N 1
ATOM 694 C CA . ASP A 1 86 ? 10.553 11.317 42.339 1.00 44.12 86 ASP A CA 1
ATOM 695 C C . ASP A 1 86 ? 9.840 10.560 43.467 1.00 44.12 86 ASP A C 1
ATOM 697 O O . ASP A 1 86 ? 8.621 10.390 43.500 1.00 44.12 86 ASP A O 1
ATOM 701 N N . GLU A 1 87 ? 10.649 10.059 44.399 1.00 50.72 87 GLU A N 1
ATOM 702 C CA . GLU A 1 87 ? 10.211 9.420 45.632 1.00 50.72 87 GLU A CA 1
ATOM 703 C C . GLU A 1 87 ? 9.860 10.494 46.669 1.00 50.72 87 GLU A C 1
ATOM 705 O O . GLU A 1 87 ? 10.725 10.950 47.409 1.00 50.72 87 GLU A O 1
ATOM 710 N N . THR A 1 88 ? 8.583 10.863 46.800 1.00 48.72 88 THR A N 1
ATOM 711 C CA . THR A 1 88 ? 8.064 11.360 48.089 1.00 48.72 88 THR A CA 1
ATOM 712 C C . THR A 1 88 ? 6.633 10.884 48.356 1.00 48.72 88 THR A C 1
ATOM 714 O O . THR A 1 88 ? 5.631 11.474 47.974 1.00 48.72 88 THR A O 1
ATOM 717 N N . SER A 1 89 ? 6.582 9.764 49.073 1.00 52.84 89 SER A N 1
ATOM 718 C CA . SER A 1 89 ? 5.531 9.271 49.971 1.00 52.84 89 SER A CA 1
ATOM 719 C C . SER A 1 89 ? 4.264 10.127 50.160 1.00 52.84 89 SER A C 1
ATOM 721 O O . SER A 1 89 ? 4.169 10.937 51.080 1.00 52.84 89 SER A O 1
ATOM 723 N N . THR A 1 90 ? 3.217 9.786 49.410 1.00 46.91 90 THR A N 1
ATOM 724 C CA . THR A 1 90 ? 1.830 9.684 49.900 1.00 46.91 90 THR A CA 1
ATOM 725 C C . THR A 1 90 ? 1.194 8.474 49.211 1.00 46.91 90 THR A C 1
ATOM 727 O O . THR A 1 90 ? 1.479 8.223 48.047 1.00 46.91 90 THR A O 1
ATOM 730 N N . LYS A 1 91 ? 0.403 7.662 49.931 1.00 52.28 91 LYS A N 1
ATOM 731 C CA . LYS A 1 91 ? -0.274 6.466 49.387 1.00 52.28 91 LYS A CA 1
ATOM 732 C C . LYS A 1 91 ? -1.335 6.876 48.352 1.00 52.28 91 LYS A C 1
ATOM 734 O O . LYS A 1 91 ? -2.518 6.922 48.671 1.00 52.28 91 LYS A O 1
ATOM 739 N N . GLN A 1 92 ? -0.902 7.213 47.146 1.00 47.88 92 GLN A N 1
ATOM 740 C CA . GLN A 1 92 ? -1.724 7.224 45.945 1.00 47.88 92 GLN A CA 1
ATOM 741 C C . GLN A 1 92 ? -1.661 5.823 45.341 1.00 47.88 92 GLN A C 1
ATOM 743 O O . GLN A 1 92 ? -0.585 5.230 45.270 1.00 47.88 92 GLN A O 1
ATOM 748 N N . SER A 1 93 ? -2.822 5.283 44.969 1.00 54.31 93 SER A N 1
ATOM 749 C CA . SER A 1 93 ? -2.924 4.130 44.078 1.00 54.31 93 SER A CA 1
ATOM 750 C C . SER A 1 93 ? -1.981 4.367 42.905 1.00 54.31 93 SER A C 1
ATOM 752 O O . SER A 1 93 ? -2.110 5.379 42.216 1.00 54.31 93 SER A O 1
ATOM 754 N N . THR A 1 94 ? -0.988 3.497 42.736 1.00 57.88 94 THR A N 1
ATOM 755 C CA . THR A 1 94 ? -0.155 3.500 41.534 1.00 57.88 94 THR A CA 1
ATOM 756 C C . THR A 1 94 ? -1.111 3.430 40.349 1.00 57.88 94 THR A C 1
ATOM 758 O O . THR A 1 94 ? -1.879 2.468 40.313 1.00 57.88 94 THR A O 1
ATOM 761 N N . PRO A 1 95 ? -1.152 4.435 39.454 1.00 59.03 95 PRO A N 1
ATOM 762 C CA . PRO A 1 95 ? -1.989 4.343 38.268 1.00 59.03 95 PRO A CA 1
ATOM 763 C C . PRO A 1 95 ? -1.585 3.065 37.534 1.00 59.03 95 PRO A C 1
ATOM 765 O O . PRO A 1 95 ? -0.400 2.873 37.240 1.00 59.03 95 PRO A O 1
ATOM 768 N N . GLU A 1 96 ? -2.544 2.155 37.365 1.00 66.75 96 GLU A N 1
ATOM 769 C CA . GLU A 1 96 ? -2.319 0.899 36.661 1.00 66.75 96 GLU A CA 1
ATOM 770 C C . GLU A 1 96 ? -1.849 1.201 35.239 1.00 66.75 96 GLU A C 1
ATOM 772 O O . GLU A 1 96 ? -2.210 2.209 34.621 1.00 66.75 96 GLU A O 1
ATOM 777 N N . LYS A 1 97 ? -0.901 0.387 34.777 1.00 76.75 97 LYS A N 1
ATOM 778 C CA . LYS A 1 97 ? -0.185 0.641 33.533 1.00 76.75 97 LYS A CA 1
ATOM 779 C C . LYS A 1 97 ? -1.145 0.365 32.368 1.00 76.75 97 LYS A C 1
ATOM 781 O O . LYS A 1 97 ? -1.683 -0.737 32.324 1.00 76.75 97 LYS A O 1
ATOM 786 N N . PRO A 1 98 ? -1.314 1.295 31.410 1.00 79.62 98 PRO A N 1
ATOM 787 C CA . PRO A 1 98 ? -2.184 1.076 30.257 1.00 79.62 98 PRO A CA 1
ATOM 788 C C . PRO A 1 98 ? -1.783 -0.189 29.487 1.00 79.62 98 PRO A C 1
ATOM 790 O O . PRO A 1 98 ? -0.589 -0.424 29.260 1.00 79.62 98 PRO A O 1
ATOM 793 N N . ILE A 1 99 ? -2.773 -0.980 29.063 1.00 84.31 99 ILE A N 1
ATOM 794 C CA . ILE A 1 99 ? -2.551 -2.218 28.307 1.00 84.31 99 ILE A CA 1
ATOM 795 C C . ILE A 1 99 ? -2.653 -1.912 26.814 1.00 84.31 99 ILE A C 1
ATOM 797 O O . ILE A 1 99 ? -3.698 -1.502 26.316 1.00 84.31 99 ILE A O 1
ATOM 801 N N . ILE A 1 100 ? -1.568 -2.135 26.073 1.00 85.88 100 ILE A N 1
ATOM 802 C CA . ILE A 1 100 ? -1.557 -1.973 24.617 1.00 85.88 100 ILE A CA 1
ATOM 803 C C . ILE A 1 100 ? -2.086 -3.254 23.976 1.00 85.88 100 ILE A C 1
ATOM 805 O O . ILE A 1 100 ? -1.498 -4.321 24.132 1.00 85.88 100 ILE A O 1
ATOM 809 N N . ILE A 1 101 ? -3.175 -3.138 23.220 1.00 89.06 101 ILE A N 1
ATOM 810 C CA . ILE A 1 101 ? -3.850 -4.286 22.595 1.00 89.06 101 ILE A CA 1
ATOM 811 C C . ILE A 1 101 ? -3.663 -4.362 21.081 1.00 89.06 101 ILE A C 1
ATOM 813 O O . ILE A 1 101 ? -4.075 -5.336 20.446 1.00 89.06 101 ILE A O 1
ATOM 817 N N . GLY A 1 102 ? -3.035 -3.349 20.489 1.00 89.50 102 GLY A N 1
ATOM 818 C CA . GLY A 1 102 ? -2.722 -3.322 19.071 1.00 89.50 102 GLY A CA 1
ATOM 819 C C . GLY A 1 102 ? -2.034 -2.041 18.638 1.00 89.50 102 GLY A C 1
ATOM 820 O O . GLY A 1 102 ? -1.973 -1.061 19.383 1.00 89.50 102 GLY A O 1
ATOM 821 N N . GLY A 1 103 ? -1.541 -2.049 17.407 1.00 90.00 103 GLY A N 1
ATOM 822 C CA . GLY A 1 103 ? -0.879 -0.898 16.816 1.00 90.00 103 GLY A CA 1
ATOM 823 C C . GLY A 1 103 ? -0.828 -0.970 15.298 1.00 90.00 103 GLY A C 1
ATOM 824 O O . GLY A 1 103 ? -0.892 -2.051 14.707 1.00 90.00 103 GLY A O 1
ATOM 825 N N . ALA A 1 104 ? -0.746 0.195 14.669 1.00 90.81 104 ALA A N 1
ATOM 826 C CA . ALA A 1 104 ? -0.508 0.330 13.244 1.00 90.81 104 ALA A CA 1
ATOM 827 C C . ALA A 1 104 ? 0.574 1.379 12.993 1.00 90.81 104 ALA A C 1
ATOM 829 O O . ALA A 1 104 ? 0.627 2.399 13.680 1.00 90.81 104 ALA A O 1
ATOM 830 N N . ALA A 1 105 ? 1.425 1.120 12.009 1.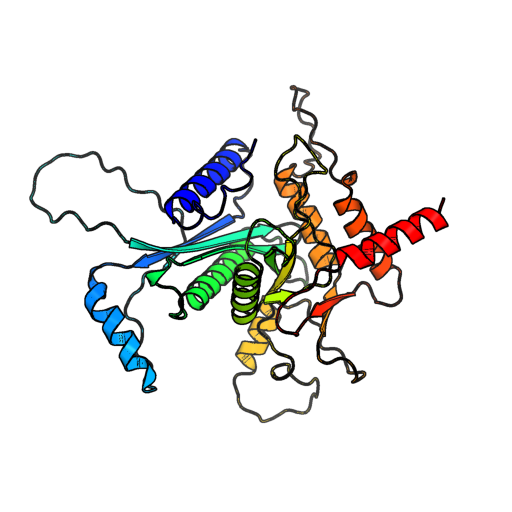00 90.06 105 ALA A N 1
ATOM 831 C CA . ALA A 1 105 ? 2.444 2.052 11.550 1.00 90.06 105 ALA A CA 1
ATOM 832 C C . ALA A 1 105 ? 2.138 2.443 10.110 1.00 90.06 105 ALA A C 1
ATOM 834 O O . ALA A 1 105 ? 1.813 1.582 9.284 1.00 90.06 105 ALA A O 1
ATOM 835 N N . VAL A 1 106 ? 2.238 3.739 9.836 1.00 93.75 106 VAL A N 1
ATOM 836 C CA . VAL A 1 106 ? 1.993 4.303 8.513 1.00 93.75 106 VAL A CA 1
ATOM 837 C C . VAL A 1 106 ? 3.123 5.220 8.090 1.00 93.75 106 VAL A C 1
ATOM 839 O O . VAL A 1 106 ? 3.688 5.935 8.915 1.00 93.75 106 VAL A O 1
ATOM 842 N N . GLU A 1 107 ? 3.423 5.218 6.799 1.00 94.19 107 GLU A N 1
ATOM 843 C CA . GLU A 1 107 ? 4.471 6.034 6.188 1.00 94.19 107 GLU A CA 1
ATOM 844 C C . GLU A 1 107 ? 3.890 6.817 5.015 1.00 94.19 107 GLU A C 1
ATOM 846 O O . GLU A 1 107 ? 3.111 6.284 4.229 1.00 94.19 107 GLU A O 1
ATOM 851 N N . TYR A 1 108 ? 4.243 8.092 4.903 1.00 95.06 108 TYR A N 1
ATOM 852 C CA . TYR A 1 108 ? 3.863 8.943 3.784 1.00 95.06 108 TYR A CA 1
ATOM 853 C C . TYR A 1 108 ? 5.089 9.255 2.923 1.00 95.06 108 TYR A C 1
ATOM 855 O O . TYR A 1 108 ? 6.104 9.757 3.398 1.00 95.06 108 TYR A O 1
ATOM 863 N N . TYR A 1 109 ? 4.991 8.959 1.639 1.00 93.69 109 TYR A N 1
ATOM 864 C CA . TYR A 1 109 ? 6.046 9.161 0.657 1.00 93.69 109 TYR A CA 1
ATOM 865 C C . TYR A 1 109 ? 5.723 10.441 -0.115 1.00 93.69 109 TYR A C 1
ATOM 867 O O . TYR A 1 109 ? 4.692 10.524 -0.787 1.00 93.69 109 TYR A O 1
ATOM 875 N N . GLN A 1 110 ? 6.525 11.490 0.095 1.00 92.19 110 GLN A N 1
ATOM 876 C CA . GLN A 1 110 ? 6.160 12.860 -0.280 1.00 92.19 110 GLN A CA 1
ATOM 877 C C . GLN A 1 110 ? 6.200 13.093 -1.793 1.00 92.19 110 GLN A C 1
ATOM 879 O O . GLN A 1 110 ? 5.284 13.727 -2.327 1.00 92.19 110 GLN A O 1
ATOM 884 N N . GLU A 1 111 ? 7.229 12.581 -2.472 1.00 91.31 111 GLU A N 1
ATOM 885 C CA . GLU A 1 111 ? 7.455 12.796 -3.906 1.00 91.31 111 GLU A CA 1
ATOM 886 C C . GLU A 1 111 ? 6.383 12.070 -4.730 1.00 91.31 111 GLU A C 1
ATOM 888 O O . GLU A 1 111 ? 5.740 12.642 -5.616 1.00 91.31 111 GLU A O 1
ATOM 893 N N . SER A 1 112 ? 6.106 10.823 -4.355 1.00 93.88 112 SER A N 1
ATOM 894 C CA . SER A 1 112 ? 5.075 9.970 -4.947 1.00 93.88 112 SER A CA 1
ATOM 895 C C . SER A 1 112 ? 3.662 10.279 -4.437 1.00 93.88 112 SER A C 1
ATOM 897 O O . SER A 1 112 ? 2.671 9.903 -5.072 1.00 93.88 112 SER A O 1
ATOM 899 N N . ARG A 1 113 ? 3.531 11.007 -3.320 1.00 95.06 113 ARG A N 1
ATOM 900 C CA . ARG A 1 113 ? 2.262 11.320 -2.640 1.00 95.06 113 ARG A CA 1
ATOM 901 C C . ARG A 1 113 ? 1.441 10.071 -2.316 1.00 95.06 113 ARG A C 1
ATOM 903 O O . ARG A 1 113 ? 0.228 10.044 -2.554 1.00 95.06 113 ARG A O 1
ATOM 910 N N . VAL A 1 114 ? 2.076 9.022 -1.804 1.00 95.94 114 VAL A N 1
ATOM 911 C CA . VAL A 1 114 ? 1.379 7.789 -1.405 1.00 95.94 114 VAL A CA 1
ATOM 912 C C . VAL A 1 114 ? 1.540 7.512 0.080 1.00 95.94 114 VAL A C 1
ATOM 914 O O . VAL A 1 114 ? 2.554 7.838 0.688 1.00 95.94 114 VAL A O 1
ATOM 917 N N . GLY A 1 115 ? 0.517 6.905 0.671 1.00 96.62 115 GLY A N 1
ATOM 918 C CA . GLY A 1 115 ? 0.615 6.317 1.999 1.00 96.62 115 GLY A CA 1
ATOM 919 C C . GLY A 1 115 ? 0.992 4.842 1.919 1.00 96.62 115 GLY A C 1
ATOM 920 O O . GLY A 1 115 ? 0.597 4.157 0.981 1.00 96.62 115 GLY A O 1
ATOM 921 N N . LEU A 1 116 ? 1.683 4.333 2.927 1.00 96.69 116 LEU A N 1
ATOM 922 C CA . LEU A 1 116 ? 1.950 2.917 3.141 1.00 96.69 116 LEU A CA 1
ATOM 923 C C . LEU A 1 116 ? 1.426 2.530 4.521 1.00 96.69 116 LEU A C 1
ATOM 925 O O . LEU A 1 116 ? 1.761 3.167 5.517 1.00 96.69 116 LEU A O 1
ATOM 929 N N . LEU A 1 117 ? 0.607 1.483 4.585 1.00 96.56 117 LEU A N 1
ATOM 930 C CA . LEU A 1 117 ? 0.328 0.771 5.827 1.00 96.56 117 LEU A CA 1
ATOM 931 C C . LEU A 1 117 ? 1.416 -0.288 6.017 1.00 96.56 117 LEU A C 1
ATOM 933 O O . LEU A 1 117 ? 1.288 -1.405 5.514 1.00 96.56 117 LEU A O 1
ATOM 937 N N . SER A 1 118 ? 2.479 0.079 6.729 1.00 90.69 118 SER A N 1
ATOM 938 C CA . SER A 1 118 ? 3.655 -0.777 6.921 1.00 90.69 118 SER A CA 1
ATOM 939 C C . SER A 1 118 ? 3.364 -1.921 7.890 1.00 90.69 118 SER A C 1
ATOM 941 O O . SER A 1 118 ? 3.761 -3.058 7.656 1.00 90.69 118 SER A O 1
ATOM 943 N N . TYR A 1 119 ? 2.629 -1.638 8.973 1.00 89.19 119 TYR A N 1
ATOM 944 C CA . TYR A 1 119 ? 2.273 -2.642 9.978 1.00 89.19 119 TYR A CA 1
ATOM 945 C C . TYR A 1 119 ? 0.859 -2.434 10.505 1.00 89.19 119 TYR A C 1
ATOM 947 O O . TYR A 1 119 ? 0.421 -1.305 10.721 1.00 89.19 119 TYR A O 1
ATOM 955 N N . VAL A 1 120 ? 0.170 -3.539 10.786 1.00 90.38 120 VAL A N 1
ATOM 956 C CA . VAL A 1 120 ? -1.061 -3.565 11.580 1.00 90.38 120 VAL A CA 1
ATOM 957 C C . VAL A 1 120 ? -1.102 -4.857 12.388 1.00 90.38 120 VAL A C 1
ATOM 959 O O . VAL A 1 120 ? -1.022 -5.953 11.836 1.00 90.38 120 VAL A O 1
ATOM 962 N N . VAL A 1 121 ? -1.213 -4.736 13.708 1.00 90.00 121 VAL A N 1
ATOM 963 C CA . VAL A 1 121 ? -1.190 -5.876 14.627 1.00 90.00 121 VAL A CA 1
ATOM 964 C C . VAL A 1 121 ? -2.212 -5.700 15.742 1.00 90.00 121 VAL A C 1
ATOM 966 O O . VAL A 1 121 ? -2.473 -4.597 16.221 1.00 90.00 121 VAL A O 1
ATOM 969 N N . LEU A 1 122 ? -2.794 -6.822 16.155 1.00 87.06 122 LEU A N 1
ATOM 970 C CA . LEU A 1 122 ? -3.608 -6.936 17.357 1.00 87.06 122 LEU A CA 1
ATOM 971 C C . LEU A 1 122 ? -3.070 -8.081 18.206 1.00 87.06 122 LEU A C 1
ATOM 973 O O . LEU A 1 122 ? -2.740 -9.152 17.676 1.00 87.06 122 LEU A O 1
ATOM 977 N N . HIS A 1 123 ? -3.082 -7.872 19.517 1.00 87.00 123 HIS A N 1
ATOM 978 C CA . HIS A 1 123 ? -2.859 -8.927 20.493 1.00 87.00 123 HIS A CA 1
ATOM 979 C C . HIS A 1 123 ? -3.868 -10.070 20.275 1.00 87.00 123 HIS A C 1
ATOM 981 O O . HIS A 1 123 ? -5.037 -9.822 19.954 1.00 87.00 123 HIS A O 1
ATOM 987 N N . SER A 1 124 ? -3.422 -11.324 20.419 1.00 85.81 124 SER A N 1
ATOM 988 C CA . SER A 1 124 ? -4.185 -12.535 20.064 1.00 85.81 124 SER A CA 1
ATOM 989 C C . SER A 1 124 ? -5.593 -12.562 20.656 1.00 85.81 124 SER A C 1
ATOM 991 O O . SER A 1 124 ? -6.558 -12.856 19.950 1.00 85.81 124 SER A O 1
ATOM 993 N N . ASP A 1 125 ? -5.720 -12.163 21.919 1.00 86.88 125 ASP A N 1
ATOM 994 C CA . ASP A 1 125 ? -6.965 -12.231 22.700 1.00 86.88 125 ASP A CA 1
ATOM 995 C C . ASP A 1 125 ? -8.042 -11.237 22.228 1.00 86.88 125 ASP A C 1
ATOM 997 O O . ASP A 1 125 ? -9.233 -11.367 22.542 1.00 86.88 125 ASP A O 1
ATOM 1001 N N . PHE A 1 126 ? -7.626 -10.258 21.423 1.00 85.19 126 PHE A N 1
ATOM 1002 C CA . PHE A 1 126 ? -8.459 -9.189 20.881 1.00 85.19 126 PHE A CA 1
ATOM 1003 C C . PHE A 1 126 ? -8.723 -9.351 19.373 1.00 85.19 126 PHE A C 1
ATOM 1005 O O . PHE A 1 126 ? -9.490 -8.582 18.781 1.00 85.19 126 PHE A O 1
ATOM 1012 N N . ARG A 1 127 ? -8.157 -10.386 18.735 1.00 86.56 127 ARG A N 1
ATOM 1013 C CA . ARG A 1 127 ? -8.427 -10.731 17.328 1.00 86.56 127 ARG A CA 1
ATOM 1014 C C . ARG A 1 127 ? -9.883 -11.201 17.153 1.00 86.56 127 ARG A C 1
ATOM 1016 O O . ARG A 1 127 ? -10.541 -11.657 18.083 1.00 86.56 127 ARG A O 1
ATOM 1023 N N . GLY A 1 128 ? -10.432 -11.046 15.944 1.00 83.19 128 GLY A N 1
ATOM 1024 C CA . GLY A 1 128 ? -11.807 -11.467 15.617 1.00 83.19 128 GLY A CA 1
ATOM 1025 C C . GLY A 1 128 ? -12.931 -10.577 16.172 1.00 83.19 128 GLY A C 1
ATOM 1026 O O . GLY A 1 128 ? -14.101 -10.835 15.896 1.00 83.19 128 GLY A O 1
ATOM 1027 N N . ARG A 1 129 ? -12.601 -9.499 16.896 1.00 87.56 129 ARG A N 1
ATOM 1028 C CA . ARG A 1 129 ? -13.574 -8.551 17.475 1.00 87.56 129 ARG A CA 1
ATOM 1029 C C . ARG A 1 129 ? -13.856 -7.324 16.596 1.00 87.56 129 ARG A C 1
ATOM 1031 O O . ARG A 1 129 ? -14.512 -6.387 17.028 1.00 87.56 129 ARG A O 1
ATOM 1038 N N . GLY A 1 130 ? -13.341 -7.291 15.366 1.00 87.81 130 GLY A N 1
ATOM 1039 C CA . GLY A 1 130 ? -13.493 -6.145 14.456 1.00 87.81 130 GLY A CA 1
ATOM 1040 C C . GLY A 1 130 ? -12.613 -4.930 14.787 1.00 87.81 130 GLY A C 1
ATOM 1041 O O . GLY A 1 130 ? -12.684 -3.931 14.079 1.00 87.81 130 GLY A O 1
ATOM 1042 N N . LEU A 1 131 ? -11.746 -5.016 15.803 1.00 88.81 131 LEU A N 1
ATOM 1043 C CA . LEU A 1 131 ? -10.857 -3.925 16.232 1.00 88.81 131 LEU A CA 1
ATOM 1044 C C . LEU A 1 131 ? -9.852 -3.495 15.156 1.00 88.81 131 LEU A C 1
ATOM 1046 O O . LEU A 1 131 ? -9.510 -2.320 15.073 1.00 88.81 131 LEU A O 1
ATOM 1050 N N . ALA A 1 132 ? -9.451 -4.415 14.274 1.00 89.75 132 ALA A N 1
ATOM 1051 C CA . ALA A 1 132 ? -8.524 -4.121 13.181 1.00 89.75 132 ALA A CA 1
ATOM 1052 C C . ALA A 1 132 ? -9.085 -3.056 12.232 1.00 89.75 132 ALA A C 1
ATOM 1054 O O . ALA A 1 132 ? -8.330 -2.250 11.704 1.00 89.75 132 ALA A O 1
ATOM 1055 N N . LYS A 1 133 ? -10.412 -3.020 12.055 1.00 90.94 133 LYS A N 1
ATOM 1056 C CA . LYS A 1 133 ? -11.074 -2.008 11.232 1.00 90.94 133 LYS A CA 1
ATOM 1057 C C . LYS A 1 133 ? -10.959 -0.615 11.852 1.00 90.94 133 LYS A C 1
ATOM 1059 O O . LYS A 1 133 ? -10.625 0.322 11.146 1.00 90.94 133 LYS A O 1
ATOM 1064 N N . TYR A 1 134 ? -11.187 -0.488 13.159 1.00 89.94 134 TYR A N 1
ATOM 1065 C CA . TYR A 1 134 ? -11.050 0.792 13.862 1.00 89.94 134 TYR A CA 1
ATOM 1066 C C . TYR A 1 134 ? -9.607 1.298 13.839 1.00 89.94 134 TYR A C 1
ATOM 1068 O O . TYR A 1 134 ? -9.362 2.465 13.553 1.00 89.94 134 TYR A O 1
ATOM 1076 N N . LEU A 1 135 ? -8.655 0.396 14.088 1.00 89.19 135 LEU A N 1
ATOM 1077 C CA . LEU A 1 135 ? -7.231 0.703 14.025 1.00 89.19 135 LEU A CA 1
ATOM 1078 C C . LEU A 1 135 ? -6.807 1.147 12.616 1.00 89.19 135 LEU A C 1
ATOM 1080 O O . LEU A 1 135 ? -6.039 2.092 12.467 1.00 89.19 135 LEU A O 1
ATOM 1084 N N . HIS A 1 136 ? -7.338 0.490 11.582 1.00 94.38 136 HIS A N 1
ATOM 1085 C CA . HIS A 1 136 ? -7.099 0.843 10.185 1.00 94.38 136 HIS A CA 1
ATOM 1086 C C . HIS A 1 136 ? -7.715 2.193 9.797 1.00 94.38 136 HIS A C 1
ATOM 1088 O O . HIS A 1 136 ? -7.050 2.992 9.147 1.00 94.38 136 HIS A O 1
ATOM 1094 N N . GLU A 1 137 ? -8.942 2.488 10.230 1.00 92.88 137 GLU A N 1
ATOM 1095 C CA . GLU A 1 137 ? -9.585 3.792 10.003 1.00 92.88 137 GLU A CA 1
ATOM 1096 C C . GLU A 1 137 ? -8.770 4.940 10.628 1.00 92.88 137 GLU A C 1
ATOM 1098 O O . GLU A 1 137 ? -8.565 5.971 9.985 1.00 92.88 137 GLU A O 1
ATOM 1103 N N . GLU A 1 138 ? -8.238 4.748 11.840 1.00 92.94 138 GLU A N 1
ATOM 1104 C CA . GLU A 1 138 ? -7.341 5.723 12.471 1.00 92.94 138 GLU A CA 1
ATOM 1105 C C . GLU A 1 138 ? -5.998 5.827 11.728 1.00 92.94 138 GLU A C 1
ATOM 1107 O O . GLU A 1 138 ? -5.501 6.930 11.514 1.00 92.94 138 GLU A O 1
ATOM 1112 N N . ALA A 1 139 ? -5.433 4.713 11.251 1.00 94.25 139 ALA A N 1
ATOM 1113 C CA . ALA A 1 139 ? -4.220 4.720 10.430 1.00 94.25 139 ALA A CA 1
ATOM 1114 C C . ALA A 1 139 ? -4.400 5.529 9.127 1.00 94.25 139 ALA A C 1
ATOM 1116 O O . ALA A 1 139 ? -3.539 6.335 8.771 1.00 94.25 139 ALA A O 1
ATOM 1117 N N . LEU A 1 140 ? -5.545 5.387 8.448 1.00 95.12 140 LEU A N 1
ATOM 1118 C CA . LEU A 1 140 ? -5.888 6.203 7.276 1.00 95.12 140 LEU A CA 1
ATOM 1119 C C . LEU A 1 140 ? -6.018 7.694 7.629 1.00 95.12 140 LEU A C 1
ATOM 1121 O O . LEU A 1 140 ? -5.538 8.543 6.880 1.00 95.12 140 LEU A O 1
ATOM 1125 N N . SER A 1 141 ? -6.618 8.018 8.778 1.00 93.69 141 SER A N 1
ATOM 1126 C CA . SER A 1 141 ? -6.695 9.394 9.294 1.00 93.69 141 SER A CA 1
ATOM 1127 C C . SER A 1 141 ? -5.300 9.999 9.513 1.00 93.69 141 SER A C 1
ATOM 1129 O O . SER A 1 141 ? -5.046 11.144 9.134 1.00 93.69 141 SER A O 1
ATOM 1131 N N . ARG A 1 142 ? -4.348 9.218 10.047 1.00 92.69 142 ARG A N 1
ATOM 1132 C CA . ARG A 1 142 ? -2.950 9.658 10.203 1.00 92.69 142 ARG A CA 1
ATOM 1133 C C . ARG A 1 142 ? -2.250 9.901 8.877 1.00 92.69 142 ARG A C 1
ATOM 1135 O O . ARG A 1 142 ? -1.592 10.927 8.742 1.00 92.69 142 ARG A O 1
ATOM 1142 N N . LEU A 1 143 ? -2.460 9.046 7.880 1.00 94.44 143 LEU A N 1
ATOM 1143 C CA . LEU A 1 143 ? -1.961 9.300 6.526 1.00 94.44 143 LEU A CA 1
ATOM 1144 C C . LEU A 1 143 ? -2.520 10.601 5.933 1.00 94.44 143 LEU A C 1
ATOM 1146 O O . LEU A 1 143 ? -1.764 11.360 5.333 1.00 94.44 143 LEU A O 1
ATOM 1150 N N . GLU A 1 144 ? -3.803 10.917 6.145 1.00 93.50 144 GLU A N 1
ATOM 1151 C CA . GLU A 1 144 ? -4.366 12.209 5.725 1.00 93.50 144 GLU A CA 1
ATOM 1152 C C . GLU A 1 144 ? -3.680 13.388 6.441 1.00 93.50 144 GLU A C 1
ATOM 1154 O O . GLU A 1 144 ? -3.384 14.404 5.809 1.00 93.50 144 GLU A O 1
ATOM 1159 N N . ILE A 1 145 ? -3.398 13.281 7.744 1.00 92.50 145 ILE A N 1
ATOM 1160 C CA . ILE A 1 145 ? -2.680 14.324 8.498 1.00 92.50 145 ILE A CA 1
ATOM 1161 C C . ILE A 1 145 ? -1.254 14.500 7.964 1.00 92.50 145 ILE A C 1
ATOM 1163 O O . ILE A 1 145 ? -0.838 15.636 7.724 1.00 92.50 145 ILE A O 1
ATOM 1167 N N . LEU A 1 146 ? -0.528 13.404 7.729 1.00 92.19 146 LEU A N 1
ATOM 1168 C CA . LEU A 1 146 ? 0.819 13.430 7.157 1.00 92.19 146 LEU A CA 1
ATOM 1169 C C . LEU A 1 146 ? 0.814 14.071 5.765 1.00 92.19 146 LEU A C 1
ATOM 1171 O O . LEU A 1 146 ? 1.583 14.997 5.521 1.00 92.19 146 LEU A O 1
ATOM 1175 N N . ALA A 1 147 ? -0.113 13.674 4.891 1.00 93.44 147 ALA A N 1
ATOM 1176 C CA . ALA A 1 147 ? -0.252 14.248 3.554 1.00 93.44 147 ALA A CA 1
ATOM 1177 C C . ALA A 1 147 ? -0.595 15.749 3.582 1.00 93.44 147 ALA A C 1
ATOM 1179 O O . ALA A 1 147 ? -0.112 16.506 2.748 1.00 93.44 147 ALA A O 1
ATOM 1180 N N . ASN A 1 148 ? -1.393 16.214 4.548 1.00 92.38 148 ASN A N 1
ATOM 1181 C CA . ASN A 1 148 ? -1.672 17.647 4.715 1.00 92.38 148 ASN A CA 1
ATOM 1182 C C . ASN A 1 148 ? -0.494 18.431 5.307 1.00 92.38 148 ASN A C 1
ATOM 1184 O O . ASN A 1 148 ? -0.384 19.632 5.068 1.00 92.38 148 ASN A O 1
ATOM 1188 N N . THR A 1 149 ? 0.346 17.777 6.107 1.00 90.88 149 THR A N 1
ATOM 1189 C CA . THR A 1 149 ? 1.480 18.417 6.787 1.00 90.88 149 THR A CA 1
ATOM 1190 C C . THR A 1 149 ? 2.690 18.523 5.866 1.00 90.88 149 THR A C 1
ATOM 1192 O O . THR A 1 149 ? 3.341 19.563 5.836 1.00 90.88 149 THR A O 1
ATOM 1195 N N . TYR A 1 150 ? 2.957 17.459 5.110 1.00 89.50 150 TYR A N 1
ATOM 1196 C CA . TYR A 1 150 ? 4.187 17.267 4.344 1.00 89.50 150 TYR A CA 1
ATOM 1197 C C . TYR A 1 150 ? 3.962 17.185 2.831 1.00 89.50 150 TYR A C 1
ATOM 1199 O O . TYR A 1 150 ? 4.901 17.248 2.046 1.00 89.50 150 TYR A O 1
ATOM 1207 N N . GLY A 1 151 ? 2.719 17.007 2.383 1.00 88.62 151 GLY A N 1
ATOM 1208 C CA . GLY A 1 151 ? 2.420 16.923 0.960 1.00 88.62 151 GLY A CA 1
ATOM 1209 C C . GLY A 1 151 ? 2.591 18.269 0.266 1.00 88.62 151 GLY A C 1
ATOM 1210 O O . GLY A 1 151 ? 2.063 19.291 0.705 1.00 88.62 151 GLY A O 1
ATOM 1211 N N . THR A 1 152 ? 3.274 18.260 -0.878 1.00 86.56 152 THR A N 1
ATOM 1212 C CA . THR A 1 152 ? 3.358 19.439 -1.742 1.00 86.56 152 THR A CA 1
ATOM 1213 C C . THR A 1 152 ? 2.075 19.559 -2.573 1.00 86.56 152 THR A C 1
ATOM 1215 O O . THR A 1 152 ? 1.788 18.677 -3.391 1.00 86.56 152 THR A O 1
ATOM 1218 N N . PRO A 1 153 ? 1.282 20.637 -2.413 1.00 84.44 153 PRO A N 1
ATOM 1219 C CA . PRO A 1 153 ? 0.072 20.823 -3.197 1.00 84.44 153 PRO A CA 1
ATOM 1220 C C . PRO A 1 153 ? 0.434 21.095 -4.657 1.00 84.44 153 PRO A C 1
ATOM 1222 O O . PRO A 1 153 ? 0.999 22.136 -4.996 1.00 84.44 153 PRO A O 1
ATOM 1225 N N . LEU A 1 154 ? 0.058 20.170 -5.534 1.00 85.19 154 LEU A N 1
ATOM 1226 C CA . LEU A 1 154 ? 0.174 20.332 -6.977 1.00 85.19 154 LEU A CA 1
ATOM 1227 C C . LEU A 1 154 ? -1.197 20.678 -7.597 1.00 85.19 154 LEU A C 1
ATOM 1229 O O . LEU A 1 154 ? -2.235 20.191 -7.132 1.00 85.19 154 LEU A O 1
ATOM 1233 N N . PRO A 1 155 ? -1.248 21.535 -8.638 1.00 85.44 155 PRO A N 1
ATOM 1234 C CA . PRO A 1 155 ? -2.510 21.946 -9.243 1.00 85.44 155 PRO A CA 1
ATOM 1235 C C . PRO A 1 155 ? -3.308 20.752 -9.775 1.00 85.44 155 PRO A C 1
ATOM 1237 O O . PRO A 1 155 ? -2.840 20.016 -10.637 1.00 85.44 155 PRO A O 1
ATOM 1240 N N . SER A 1 156 ? -4.561 20.623 -9.336 1.00 81.06 156 SER A N 1
ATOM 1241 C CA . SER A 1 156 ? -5.508 19.594 -9.805 1.00 81.06 156 SER A CA 1
ATOM 1242 C C . SER A 1 156 ? -5.133 18.144 -9.478 1.00 81.06 156 SER A C 1
ATOM 1244 O O . SER A 1 156 ? -5.767 17.229 -9.999 1.00 81.06 156 SER A O 1
ATOM 1246 N N . THR A 1 157 ? -4.158 17.918 -8.599 1.00 81.56 157 THR A N 1
ATOM 1247 C CA . THR A 1 157 ? -3.804 16.583 -8.103 1.00 81.56 157 THR A CA 1
ATOM 1248 C C . THR A 1 157 ? -4.027 16.507 -6.595 1.00 81.56 157 THR A C 1
ATOM 1250 O O . THR A 1 157 ? -3.762 17.484 -5.891 1.00 81.56 157 THR A O 1
ATOM 1253 N N . PRO A 1 158 ? -4.502 15.371 -6.074 1.00 87.38 158 PRO A N 1
ATOM 1254 C CA . PRO A 1 158 ? -4.700 15.208 -4.643 1.00 87.38 158 PRO A CA 1
ATOM 1255 C C . PRO A 1 158 ? -3.365 15.104 -3.904 1.00 87.38 158 PRO A C 1
ATOM 1257 O O . PRO A 1 158 ? -2.362 14.656 -4.462 1.00 87.38 158 PRO A O 1
ATOM 1260 N N . LEU A 1 159 ? -3.387 15.487 -2.624 1.00 91.06 159 LEU A N 1
ATOM 1261 C CA . LEU A 1 159 ? -2.247 15.353 -1.711 1.00 91.06 159 LEU A CA 1
ATOM 1262 C C . LEU A 1 159 ? -1.896 13.892 -1.423 1.00 91.06 159 LEU A C 1
ATOM 1264 O O . LEU A 1 159 ? -0.772 13.607 -1.053 1.00 91.06 159 LEU A O 1
ATOM 1268 N N . MET A 1 160 ? -2.841 12.974 -1.612 1.00 93.81 160 MET A N 1
ATOM 1269 C CA . MET A 1 160 ? -2.613 11.541 -1.503 1.00 93.81 160 MET A CA 1
ATOM 1270 C C . MET A 1 160 ? -3.231 10.851 -2.716 1.00 93.81 160 MET A C 1
ATOM 1272 O O . MET A 1 160 ? -4.421 11.004 -2.997 1.00 93.81 160 MET A O 1
ATOM 1276 N N . GLN A 1 161 ? -2.404 10.133 -3.466 1.00 93.62 161 GLN A N 1
ATOM 1277 C CA . GLN A 1 161 ? -2.816 9.438 -4.680 1.00 93.62 161 GLN A CA 1
ATOM 1278 C C . GLN A 1 161 ? -3.368 8.059 -4.346 1.00 93.62 161 GLN A C 1
ATOM 1280 O O . GLN A 1 161 ? -4.455 7.717 -4.799 1.00 93.62 161 GLN A O 1
ATOM 1285 N N . ALA A 1 162 ? -2.647 7.297 -3.528 1.00 96.56 162 ALA A N 1
ATOM 1286 C CA . ALA A 1 162 ? -2.998 5.938 -3.148 1.00 96.56 162 ALA A CA 1
ATOM 1287 C C . ALA A 1 162 ? -2.525 5.634 -1.721 1.00 96.56 162 ALA A C 1
ATOM 1289 O O . ALA A 1 162 ? -1.645 6.311 -1.189 1.00 96.56 162 ALA A O 1
ATOM 1290 N N . VAL A 1 163 ? -3.107 4.593 -1.126 1.00 97.88 163 VAL A N 1
ATOM 1291 C CA . VAL A 1 163 ? -2.594 3.971 0.098 1.00 97.88 163 VAL A CA 1
ATOM 1292 C C . VAL A 1 163 ? -2.248 2.529 -0.227 1.00 97.88 163 VAL A C 1
ATOM 1294 O O . VAL A 1 163 ? -3.135 1.752 -0.584 1.00 97.88 163 VAL A O 1
ATOM 1297 N N . PHE A 1 164 ? -0.976 2.180 -0.114 1.00 98.06 164 PHE A N 1
ATOM 1298 C CA . PHE A 1 164 ? -0.471 0.841 -0.342 1.00 98.06 164 PHE A CA 1
ATOM 1299 C C . PHE A 1 164 ? -0.359 0.037 0.956 1.00 98.06 164 PHE A C 1
ATOM 1301 O O . PHE A 1 164 ? -0.375 0.576 2.064 1.00 98.06 164 PHE A O 1
ATOM 1308 N N . ALA A 1 165 ? -0.289 -1.277 0.803 1.00 97.31 165 ALA A N 1
ATOM 1309 C CA . ALA A 1 165 ? 0.138 -2.225 1.819 1.00 97.31 165 ALA A CA 1
ATOM 1310 C C . ALA A 1 165 ? 0.914 -3.351 1.135 1.00 97.31 165 ALA A C 1
ATOM 1312 O O . ALA A 1 165 ? 0.698 -3.644 -0.044 1.00 97.31 165 ALA A O 1
ATOM 1313 N N . GLU A 1 166 ? 1.776 -4.008 1.894 1.00 94.75 166 GLU A N 1
ATOM 1314 C CA . GLU A 1 166 ? 2.584 -5.127 1.422 1.00 94.75 166 GLU A CA 1
ATOM 1315 C C . GLU A 1 166 ? 2.214 -6.390 2.187 1.00 94.75 166 GLU A C 1
ATOM 1317 O O . GLU A 1 166 ? 1.849 -6.357 3.366 1.00 94.75 166 GLU A O 1
ATOM 1322 N N . THR A 1 167 ? 2.299 -7.536 1.521 1.00 92.44 167 THR A N 1
ATOM 1323 C CA . THR A 1 167 ? 2.164 -8.820 2.204 1.00 92.44 167 THR A CA 1
ATOM 1324 C C . THR A 1 167 ? 2.919 -9.911 1.467 1.00 92.44 167 THR A C 1
ATOM 1326 O O . THR A 1 167 ? 3.112 -9.834 0.254 1.00 92.44 167 THR A O 1
ATOM 1329 N N . ASN A 1 168 ? 3.338 -10.937 2.204 1.00 90.50 168 ASN A N 1
ATOM 1330 C CA . ASN A 1 168 ? 4.010 -12.100 1.645 1.00 90.50 168 ASN A CA 1
ATOM 1331 C C . ASN A 1 168 ? 3.127 -12.804 0.615 1.00 90.50 168 ASN A C 1
ATOM 1333 O O . ASN A 1 168 ? 1.918 -12.964 0.793 1.00 90.50 168 ASN A O 1
ATOM 1337 N N . THR A 1 169 ? 3.754 -13.296 -0.442 1.00 88.38 169 THR A N 1
ATOM 1338 C CA . THR A 1 169 ? 3.181 -14.326 -1.304 1.00 88.38 169 THR A CA 1
ATOM 1339 C C . THR A 1 169 ? 2.954 -15.609 -0.497 1.00 88.38 169 THR A C 1
ATOM 1341 O O . THR A 1 169 ? 3.477 -15.790 0.605 1.00 88.38 169 THR A O 1
ATOM 1344 N N . ALA A 1 170 ? 2.192 -16.552 -1.049 1.00 83.56 170 ALA A N 1
ATOM 1345 C CA . ALA A 1 170 ? 2.091 -17.889 -0.461 1.00 83.56 170 ALA A CA 1
ATOM 1346 C C . ALA A 1 170 ? 3.416 -18.683 -0.538 1.00 83.56 170 ALA A C 1
ATOM 1348 O O . ALA A 1 170 ? 3.538 -19.719 0.111 1.00 83.56 170 ALA A O 1
ATOM 1349 N N . ALA A 1 171 ? 4.383 -18.217 -1.338 1.00 83.00 171 ALA A N 1
ATOM 1350 C CA . ALA A 1 171 ? 5.660 -18.881 -1.578 1.00 83.00 171 ALA A CA 1
ATOM 1351 C C . ALA A 1 171 ? 6.788 -18.413 -0.645 1.00 83.00 171 ALA A C 1
ATOM 1353 O O . ALA A 1 171 ? 7.824 -19.067 -0.628 1.00 83.00 171 ALA A O 1
ATOM 1354 N N . ALA A 1 172 ? 6.573 -17.356 0.151 1.00 81.00 172 ALA A N 1
ATOM 1355 C CA . ALA A 1 172 ? 7.630 -16.640 0.871 1.00 81.00 172 ALA A CA 1
ATOM 1356 C C . ALA A 1 172 ? 8.433 -17.455 1.907 1.00 81.00 172 ALA A C 1
ATOM 1358 O O . ALA A 1 172 ? 9.412 -16.978 2.468 1.00 81.00 172 ALA A O 1
ATOM 1359 N N . GLY A 1 173 ? 7.997 -18.682 2.216 1.00 74.31 173 GLY A N 1
ATOM 1360 C CA . GLY A 1 173 ? 8.708 -19.643 3.068 1.00 74.31 173 GLY A CA 1
ATOM 1361 C C . GLY A 1 173 ? 8.871 -19.248 4.542 1.00 74.31 173 GLY A C 1
ATOM 1362 O O . GLY A 1 173 ? 9.147 -20.113 5.369 1.00 74.31 173 GLY A O 1
ATOM 1363 N N . ASP A 1 174 ? 8.677 -17.976 4.882 1.00 74.19 174 ASP A N 1
ATOM 1364 C CA . ASP A 1 174 ? 8.820 -17.396 6.213 1.00 74.19 174 ASP A CA 1
ATOM 1365 C C . ASP A 1 174 ? 7.556 -17.546 7.069 1.00 74.19 174 ASP A C 1
ATOM 1367 O O . ASP A 1 174 ? 7.607 -17.359 8.285 1.00 74.19 174 ASP A O 1
ATOM 1371 N N . VAL A 1 175 ? 6.438 -17.892 6.426 1.00 76.88 175 VAL A N 1
ATOM 1372 C CA . VAL A 1 175 ? 5.137 -18.172 7.031 1.00 76.88 175 VAL A CA 1
ATOM 1373 C C . VAL A 1 175 ? 4.489 -19.381 6.374 1.00 76.88 175 VAL A C 1
ATOM 1375 O O . VAL A 1 175 ? 4.727 -19.680 5.200 1.00 76.88 175 VAL A O 1
ATOM 1378 N N . THR A 1 176 ? 3.610 -20.067 7.101 1.00 84.00 176 THR A N 1
ATOM 1379 C CA . THR A 1 176 ? 2.802 -21.131 6.495 1.00 84.00 176 THR A CA 1
ATOM 1380 C C . THR A 1 176 ? 1.849 -20.556 5.433 1.00 84.00 176 THR A C 1
ATOM 1382 O O . THR A 1 176 ? 1.349 -19.430 5.585 1.00 84.00 176 THR A O 1
ATOM 1385 N N . PRO A 1 177 ? 1.524 -21.312 4.367 1.00 85.38 177 PRO A N 1
ATOM 1386 C CA . PRO A 1 177 ? 0.530 -20.893 3.377 1.00 85.38 177 PRO A CA 1
ATOM 1387 C C . PRO A 1 177 ? -0.821 -20.507 3.999 1.00 85.38 177 PRO A C 1
ATOM 1389 O O . PRO A 1 177 ? -1.486 -19.582 3.532 1.00 85.38 177 PRO A O 1
ATOM 1392 N N . GLU A 1 178 ? -1.223 -21.173 5.083 1.00 86.50 178 GLU A N 1
ATOM 1393 C CA . GLU A 1 178 ? -2.444 -20.876 5.826 1.00 86.50 178 GLU A CA 1
ATOM 1394 C C . GLU A 1 178 ? -2.396 -19.494 6.492 1.00 86.50 178 GLU A C 1
ATOM 1396 O O . GLU A 1 178 ? -3.371 -18.742 6.406 1.00 86.50 178 GLU A O 1
ATOM 1401 N N . GLN A 1 179 ? -1.275 -19.128 7.121 1.00 85.06 179 GLN A N 1
ATOM 1402 C CA . GLN A 1 179 ? -1.085 -17.794 7.702 1.00 85.06 179 GLN A CA 1
ATOM 1403 C C . GLN A 1 179 ? -1.027 -16.714 6.620 1.00 85.06 179 GLN A C 1
ATOM 1405 O O . GLN A 1 179 ? -1.671 -15.675 6.777 1.00 85.06 179 GLN A O 1
ATOM 1410 N N . SER A 1 180 ? -0.325 -16.963 5.509 1.00 86.69 180 SER A N 1
ATOM 1411 C CA . SER A 1 180 ? -0.298 -16.048 4.358 1.00 86.69 180 SER A CA 1
ATOM 1412 C C . SER A 1 180 ? -1.719 -15.784 3.841 1.00 86.69 180 SER A C 1
ATOM 1414 O O . SER A 1 180 ? -2.161 -14.637 3.744 1.00 86.69 180 SER A O 1
ATOM 1416 N N . LEU A 1 181 ? -2.523 -16.841 3.675 1.00 89.06 181 LEU A N 1
ATOM 1417 C CA . LEU A 1 181 ? -3.926 -16.718 3.279 1.00 89.06 181 LEU A CA 1
ATOM 1418 C C . LEU A 1 181 ? -4.775 -15.944 4.304 1.00 89.06 181 LEU A C 1
ATOM 1420 O O . LEU A 1 181 ? -5.672 -15.189 3.916 1.00 89.06 181 LEU A O 1
ATOM 1424 N N . LEU A 1 182 ? -4.532 -16.114 5.608 1.00 88.44 182 LEU A N 1
ATOM 1425 C CA . LEU A 1 182 ? -5.211 -15.339 6.652 1.00 88.44 182 LEU A CA 1
ATOM 1426 C C . LEU A 1 182 ? -4.846 -13.850 6.587 1.00 88.44 182 LEU A C 1
ATOM 1428 O O . LEU A 1 182 ? -5.741 -13.010 6.730 1.00 88.44 182 LEU A O 1
ATOM 1432 N N . ARG A 1 183 ? -3.577 -13.512 6.326 1.00 90.06 183 ARG A N 1
ATOM 1433 C CA . ARG A 1 183 ? -3.130 -12.124 6.112 1.00 90.06 183 ARG A CA 1
ATOM 1434 C C . ARG A 1 183 ? -3.809 -11.521 4.887 1.00 90.06 183 ARG A C 1
ATOM 1436 O O . ARG A 1 183 ? -4.411 -10.454 4.998 1.00 90.06 183 ARG A O 1
ATOM 1443 N N . HIS A 1 184 ? -3.832 -12.246 3.765 1.00 92.94 184 HIS A N 1
ATOM 1444 C CA . HIS A 1 184 ? -4.503 -11.799 2.540 1.00 92.94 184 HIS A CA 1
ATOM 1445 C C . HIS A 1 184 ? -5.994 -11.538 2.767 1.00 92.94 184 HIS A C 1
ATOM 1447 O O . HIS A 1 184 ? -6.505 -10.480 2.411 1.00 92.94 184 HIS A O 1
ATOM 1453 N N . LYS A 1 185 ? -6.702 -12.472 3.419 1.00 92.00 185 LYS A N 1
ATOM 1454 C CA . LYS A 1 185 ? -8.125 -12.304 3.767 1.00 92.00 185 LYS A CA 1
ATOM 1455 C C . LYS A 1 185 ? -8.353 -11.105 4.680 1.00 92.00 185 LYS A C 1
ATOM 1457 O O . LYS A 1 185 ? -9.324 -10.376 4.492 1.00 92.00 185 LYS A O 1
ATOM 1462 N N . SER A 1 186 ? -7.475 -10.899 5.657 1.00 91.88 186 SER A N 1
ATOM 1463 C CA . SER A 1 186 ? -7.574 -9.773 6.588 1.00 91.88 186 SER A CA 1
ATOM 1464 C C . SER A 1 186 ? -7.425 -8.439 5.856 1.00 91.88 186 SER A C 1
ATOM 1466 O O . SER A 1 186 ? -8.293 -7.581 5.993 1.00 91.88 186 SER A O 1
ATOM 1468 N N . LEU A 1 187 ? -6.404 -8.295 5.005 1.00 95.06 187 LEU A N 1
ATOM 1469 C CA . LEU A 1 187 ? -6.187 -7.091 4.197 1.00 95.06 187 LEU A CA 1
ATOM 1470 C C . LEU A 1 187 ? -7.313 -6.877 3.174 1.00 95.06 187 LEU A C 1
ATOM 1472 O O . LEU A 1 187 ? -7.814 -5.762 3.041 1.00 95.06 187 LEU A O 1
ATOM 1476 N N . TYR A 1 188 ? -7.800 -7.937 2.523 1.00 95.31 188 TYR A N 1
ATOM 1477 C CA . TYR A 1 188 ? -8.948 -7.843 1.615 1.00 95.31 188 TYR A CA 1
ATOM 1478 C C . TYR A 1 188 ? -10.202 -7.307 2.321 1.00 95.31 188 TYR A C 1
ATOM 1480 O O . TYR A 1 188 ? -10.882 -6.422 1.793 1.00 95.31 188 TYR A O 1
ATOM 1488 N N . ASN A 1 189 ? -10.474 -7.793 3.539 1.00 92.44 189 ASN A N 1
ATOM 1489 C CA . ASN A 1 189 ? -11.594 -7.346 4.372 1.00 92.44 189 ASN A CA 1
ATOM 1490 C C . ASN A 1 189 ? -11.432 -5.907 4.882 1.00 92.44 189 ASN A C 1
ATOM 1492 O O . ASN A 1 189 ? -12.435 -5.239 5.128 1.00 92.44 189 ASN A O 1
ATOM 1496 N N . LEU A 1 190 ? -10.194 -5.426 5.026 1.00 94.25 190 LEU A N 1
ATOM 1497 C CA . LEU A 1 190 ? -9.900 -4.014 5.286 1.00 94.25 190 LEU A CA 1
ATOM 1498 C C . LEU A 1 190 ? -10.050 -3.140 4.034 1.00 94.25 190 LEU A C 1
ATOM 1500 O O . LEU A 1 190 ? -10.023 -1.924 4.148 1.00 94.25 190 LEU A O 1
ATOM 1504 N N . GLY A 1 191 ? -10.253 -3.732 2.854 1.00 95.44 191 GLY A N 1
ATOM 1505 C CA . GLY A 1 191 ? -10.461 -3.010 1.602 1.00 95.44 191 GLY A CA 1
ATOM 1506 C C . GLY A 1 191 ? -9.245 -2.981 0.684 1.00 95.44 191 GLY A C 1
ATOM 1507 O O . GLY A 1 191 ? -9.264 -2.240 -0.286 1.00 95.44 191 GLY A O 1
ATOM 1508 N N . TYR A 1 192 ? -8.197 -3.761 0.939 1.00 97.00 192 TYR A N 1
ATOM 1509 C CA . TYR A 1 192 ? -7.048 -3.829 0.036 1.00 97.00 192 TYR A CA 1
ATOM 1510 C C . TYR A 1 192 ? -7.299 -4.764 -1.153 1.00 97.00 192 TYR A C 1
ATOM 1512 O O . TYR A 1 192 ? -8.027 -5.758 -1.051 1.00 97.00 192 TYR A O 1
ATOM 1520 N N . ARG A 1 193 ? -6.701 -4.430 -2.294 1.00 96.62 193 ARG A N 1
ATOM 1521 C CA . ARG A 1 193 ? -6.796 -5.147 -3.570 1.00 96.62 193 ARG A CA 1
ATOM 1522 C C . ARG A 1 193 ? -5.412 -5.311 -4.176 1.00 96.62 193 ARG A C 1
ATOM 1524 O O . ARG A 1 193 ? -4.587 -4.414 -4.047 1.00 96.62 193 ARG A O 1
ATOM 1531 N N . LEU A 1 194 ? -5.170 -6.438 -4.837 1.00 96.69 194 LEU A N 1
ATOM 1532 C CA . LEU A 1 194 ? -3.886 -6.714 -5.479 1.00 96.69 194 LEU A CA 1
ATOM 1533 C C . LEU A 1 194 ? -3.657 -5.766 -6.656 1.00 96.69 194 LEU A C 1
ATOM 1535 O O . LEU A 1 194 ? -4.514 -5.672 -7.534 1.00 96.69 194 LEU A O 1
ATOM 1539 N N . VAL A 1 195 ? -2.492 -5.124 -6.691 1.00 95.81 195 VAL A N 1
ATOM 1540 C CA . VAL A 1 195 ? -1.998 -4.396 -7.861 1.00 95.81 195 VAL A CA 1
ATOM 1541 C C . VAL A 1 195 ? -1.169 -5.362 -8.701 1.00 95.81 195 VAL A C 1
ATOM 1543 O O . VAL A 1 195 ? -0.205 -5.949 -8.213 1.00 95.81 195 VAL A O 1
ATOM 1546 N N . ASN A 1 196 ? -1.528 -5.531 -9.970 1.00 94.00 196 ASN A N 1
ATOM 1547 C CA . ASN A 1 196 ? -0.777 -6.329 -10.931 1.00 94.00 196 ASN A CA 1
ATOM 1548 C C . ASN A 1 196 ? 0.472 -5.558 -11.390 1.00 94.00 196 ASN A C 1
ATOM 1550 O O . ASN A 1 196 ? 0.509 -4.973 -12.473 1.00 94.00 196 ASN A O 1
ATOM 1554 N N . PHE A 1 197 ? 1.466 -5.499 -10.507 1.00 93.94 197 PHE A N 1
ATOM 1555 C CA . PHE A 1 197 ? 2.724 -4.786 -10.685 1.00 93.94 197 PHE A CA 1
ATOM 1556 C C . PHE A 1 197 ? 3.874 -5.653 -10.145 1.00 93.94 197 PHE A C 1
ATOM 1558 O O . PHE A 1 197 ? 3.703 -6.256 -9.080 1.00 93.94 197 PHE A O 1
ATOM 1565 N N . PRO A 1 198 ? 5.037 -5.733 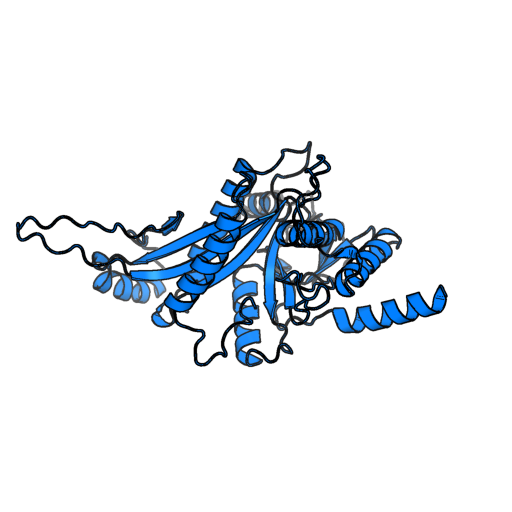-10.826 1.00 92.44 198 PRO A N 1
ATOM 1566 C CA . PRO A 1 198 ? 6.168 -6.573 -10.420 1.00 92.44 198 PRO A CA 1
ATOM 1567 C C . PRO A 1 198 ? 6.925 -5.982 -9.221 1.00 92.44 198 PRO A C 1
ATOM 1569 O O . PRO A 1 198 ? 8.106 -5.649 -9.309 1.00 92.44 198 PRO A O 1
ATOM 1572 N N . TYR A 1 199 ? 6.232 -5.828 -8.097 1.00 92.19 199 TYR A N 1
ATOM 1573 C CA . TYR A 1 199 ? 6.776 -5.224 -6.892 1.00 92.19 199 TYR A CA 1
ATOM 1574 C C . TYR A 1 199 ? 7.802 -6.136 -6.223 1.00 92.19 199 TYR A C 1
ATOM 1576 O O . TYR A 1 199 ? 7.565 -7.333 -6.050 1.00 92.19 199 TYR A O 1
ATOM 1584 N N . ALA A 1 200 ? 8.909 -5.542 -5.799 1.00 88.06 200 ALA A N 1
ATOM 1585 C CA . ALA A 1 200 ? 9.810 -6.099 -4.809 1.00 88.06 200 ALA A CA 1
ATOM 1586 C C . ALA A 1 200 ? 10.182 -4.971 -3.856 1.00 88.06 200 ALA A C 1
ATOM 1588 O O . ALA A 1 200 ? 10.409 -3.841 -4.296 1.00 88.06 200 ALA A O 1
ATOM 1589 N N . GLN A 1 201 ? 10.242 -5.283 -2.567 1.00 87.12 201 GLN A N 1
ATOM 1590 C CA . GLN A 1 201 ? 10.636 -4.293 -1.582 1.00 87.12 201 GLN A CA 1
ATOM 1591 C C . GLN A 1 201 ? 12.123 -3.968 -1.769 1.00 87.12 201 GLN A C 1
ATOM 1593 O O . GLN A 1 201 ? 12.939 -4.900 -1.848 1.00 87.12 201 GLN A O 1
ATOM 1598 N N . PRO A 1 202 ? 12.492 -2.676 -1.834 1.00 82.62 202 PRO A N 1
ATOM 1599 C CA . PRO A 1 202 ? 13.885 -2.261 -1.893 1.00 82.62 202 PRO A CA 1
ATOM 1600 C C . PRO A 1 202 ? 14.723 -2.848 -0.746 1.00 82.62 202 PRO A C 1
ATOM 1602 O O . PRO A 1 202 ? 14.191 -3.121 0.334 1.00 82.62 202 PRO A O 1
ATOM 1605 N N . PRO A 1 203 ? 16.040 -3.030 -0.942 1.00 78.88 203 PRO A N 1
ATOM 1606 C CA . PRO A 1 203 ? 16.918 -3.508 0.117 1.00 78.88 203 PRO A CA 1
ATOM 1607 C C . PRO A 1 203 ? 16.854 -2.564 1.312 1.00 78.88 203 PRO A C 1
ATOM 1609 O O . PRO A 1 203 ? 16.915 -1.352 1.145 1.00 78.88 203 PRO A O 1
ATOM 1612 N N . LEU A 1 204 ? 16.815 -3.111 2.524 1.00 74.94 204 LEU A N 1
ATOM 1613 C CA . LEU A 1 204 ? 16.840 -2.315 3.759 1.00 74.94 204 LEU A CA 1
ATOM 1614 C C . LEU A 1 204 ? 18.269 -1.964 4.214 1.00 74.94 204 LEU A C 1
ATOM 1616 O O . LEU A 1 204 ? 18.465 -1.441 5.312 1.00 74.94 204 LEU A O 1
ATOM 1620 N N . SER A 1 205 ? 19.282 -2.300 3.410 1.00 73.81 205 SER A N 1
ATOM 1621 C CA . SER A 1 205 ? 20.692 -2.049 3.712 1.00 73.81 205 SER A CA 1
ATOM 1622 C C . SER A 1 205 ? 21.469 -1.653 2.462 1.00 73.81 205 SER A C 1
ATOM 1624 O O . SER A 1 205 ? 21.137 -2.076 1.358 1.00 73.81 205 SER A O 1
ATOM 1626 N N . THR A 1 206 ? 22.546 -0.896 2.653 1.00 70.94 206 THR A N 1
ATOM 1627 C CA . THR A 1 206 ? 23.476 -0.489 1.591 1.00 70.94 206 THR A CA 1
ATOM 1628 C C . THR A 1 206 ? 24.526 -1.552 1.255 1.00 70.94 206 THR A C 1
ATOM 1630 O O . THR A 1 206 ? 25.296 -1.362 0.319 1.00 70.94 206 THR A O 1
ATOM 1633 N N . GLU A 1 207 ? 24.572 -2.665 1.998 1.00 78.06 207 GLU A N 1
ATOM 1634 C CA . GLU A 1 207 ? 25.571 -3.728 1.813 1.00 78.06 207 GLU A CA 1
ATOM 1635 C C . GLU A 1 207 ? 25.328 -4.532 0.518 1.00 78.06 207 GLU A C 1
ATOM 1637 O O . GLU A 1 207 ? 26.287 -4.950 -0.131 1.00 78.06 207 GLU A O 1
ATOM 1642 N N . ASP A 1 208 ? 24.062 -4.725 0.128 1.00 77.88 208 ASP A N 1
ATOM 1643 C CA . ASP A 1 208 ? 23.665 -5.461 -1.078 1.00 77.88 208 ASP A CA 1
ATOM 1644 C C . ASP A 1 208 ? 22.424 -4.827 -1.731 1.00 77.88 208 ASP A C 1
ATOM 1646 O O . ASP A 1 208 ? 21.308 -4.922 -1.220 1.00 77.88 208 ASP A O 1
ATOM 1650 N N . VAL A 1 209 ? 22.623 -4.187 -2.887 1.00 73.81 209 VAL A N 1
ATOM 1651 C CA . VAL A 1 209 ? 21.553 -3.541 -3.672 1.00 73.81 209 VAL A CA 1
ATOM 1652 C C . VAL A 1 209 ? 20.576 -4.520 -4.315 1.00 73.81 209 VAL A C 1
ATOM 1654 O O . VAL A 1 209 ? 19.469 -4.126 -4.678 1.00 73.81 209 VAL A O 1
ATOM 1657 N N . ASP A 1 210 ? 20.973 -5.783 -4.467 1.00 78.44 210 ASP A N 1
ATOM 1658 C CA . ASP A 1 210 ? 20.135 -6.840 -5.024 1.00 78.44 210 ASP A CA 1
ATOM 1659 C C . ASP A 1 210 ? 19.430 -7.654 -3.921 1.00 78.44 210 ASP A C 1
ATOM 1661 O O . ASP A 1 210 ? 18.604 -8.510 -4.242 1.00 78.44 210 ASP A O 1
ATOM 1665 N N . ALA A 1 211 ? 19.684 -7.372 -2.633 1.00 76.19 211 ALA A N 1
ATOM 1666 C CA . ALA A 1 211 ? 19.025 -8.015 -1.488 1.00 76.19 211 ALA A CA 1
ATOM 1667 C C . ALA A 1 211 ? 17.586 -7.511 -1.247 1.00 76.19 211 ALA A C 1
ATOM 1669 O O . ALA A 1 211 ? 17.160 -7.287 -0.114 1.00 76.19 211 ALA A O 1
ATOM 1670 N N . SER A 1 212 ? 16.835 -7.301 -2.324 1.00 72.19 212 SER A N 1
ATOM 1671 C CA . SER A 1 212 ? 15.408 -6.987 -2.285 1.00 72.19 212 SER A CA 1
ATOM 1672 C C . SER A 1 212 ? 14.581 -8.192 -1.834 1.00 72.19 212 SER A C 1
ATOM 1674 O O . SER A 1 212 ? 14.900 -9.327 -2.198 1.00 72.19 212 SER A O 1
ATOM 1676 N N . PHE A 1 213 ? 13.458 -7.941 -1.164 1.00 76.38 213 PHE A N 1
ATOM 1677 C CA . PHE A 1 213 ? 12.480 -8.979 -0.840 1.00 76.38 213 PHE A CA 1
ATOM 1678 C C . PHE A 1 213 ? 11.445 -9.076 -1.963 1.00 76.38 213 PHE A C 1
ATOM 1680 O O . PHE A 1 213 ? 10.568 -8.221 -2.105 1.00 76.38 213 PHE A O 1
ATOM 1687 N N . ASP A 1 214 ? 11.562 -10.111 -2.793 1.00 79.38 214 ASP A N 1
ATOM 1688 C CA . ASP A 1 214 ? 10.696 -10.315 -3.954 1.00 79.38 214 ASP A CA 1
ATOM 1689 C C . ASP A 1 214 ? 9.494 -11.213 -3.666 1.00 79.38 214 ASP A C 1
ATOM 1691 O O . ASP A 1 214 ? 8.551 -11.257 -4.443 1.00 79.38 214 ASP A O 1
ATOM 1695 N N . GLU A 1 215 ? 9.443 -11.869 -2.517 1.00 87.44 215 GLU A N 1
ATOM 1696 C CA . GLU A 1 215 ? 8.313 -12.722 -2.147 1.00 87.44 215 GLU A CA 1
ATOM 1697 C C . GLU A 1 215 ? 7.146 -11.926 -1.542 1.00 87.44 215 GLU A C 1
ATOM 1699 O O . GLU A 1 215 ? 6.362 -12.459 -0.758 1.00 87.44 215 GLU A O 1
ATOM 1704 N N . LEU A 1 216 ? 7.007 -10.656 -1.930 1.00 90.81 216 LEU A N 1
ATOM 1705 C CA . LEU A 1 216 ? 5.939 -9.739 -1.540 1.00 90.81 216 LEU A CA 1
ATOM 1706 C C . LEU A 1 216 ? 5.049 -9.388 -2.738 1.00 90.81 216 LEU A C 1
ATOM 1708 O O . LEU A 1 216 ? 5.501 -9.344 -3.884 1.00 90.81 216 LEU A O 1
ATOM 1712 N N . VAL A 1 217 ? 3.782 -9.088 -2.457 1.00 93.56 217 VAL A N 1
ATOM 1713 C CA . VAL A 1 217 ? 2.845 -8.467 -3.402 1.00 93.56 217 VAL A CA 1
ATOM 1714 C C . VAL A 1 217 ? 2.455 -7.072 -2.930 1.00 93.56 217 VAL A C 1
ATOM 1716 O O . VAL A 1 217 ? 2.340 -6.825 -1.727 1.00 93.56 217 VAL A O 1
ATOM 1719 N N . LEU A 1 218 ? 2.214 -6.175 -3.888 1.00 96.38 218 LEU A N 1
ATOM 1720 C CA . LEU A 1 218 ? 1.740 -4.821 -3.623 1.00 96.38 218 LEU A CA 1
ATOM 1721 C C . LEU A 1 218 ? 0.214 -4.776 -3.665 1.00 96.38 218 LEU A C 1
ATOM 1723 O O . LEU A 1 218 ? -0.418 -5.215 -4.629 1.00 96.38 218 LEU A O 1
ATOM 1727 N N . LEU A 1 219 ? -0.382 -4.211 -2.624 1.00 97.56 219 LEU A N 1
ATOM 1728 C CA . LEU A 1 219 ? -1.820 -4.029 -2.510 1.00 97.56 219 LEU A CA 1
ATOM 1729 C C . LEU A 1 219 ? -2.155 -2.548 -2.435 1.00 97.56 219 LEU A C 1
ATOM 1731 O O . LEU A 1 219 ? -1.437 -1.799 -1.788 1.00 97.56 219 LEU A O 1
ATOM 1735 N N . VAL A 1 220 ? -3.294 -2.142 -2.989 1.00 97.81 220 VAL A N 1
ATOM 1736 C CA . VAL A 1 220 ? -3.844 -0.788 -2.856 1.00 97.81 220 VAL A CA 1
ATOM 1737 C C . VAL A 1 220 ? -5.156 -0.809 -2.083 1.00 97.81 220 VAL A C 1
ATOM 1739 O O . VAL A 1 220 ? -5.992 -1.692 -2.279 1.00 97.81 220 VAL A O 1
ATOM 1742 N N . TYR A 1 221 ? -5.364 0.177 -1.216 1.00 97.31 221 TYR A N 1
ATOM 1743 C CA . TYR A 1 221 ? -6.649 0.414 -0.576 1.00 97.31 221 TYR A CA 1
ATOM 1744 C C . TYR A 1 221 ? -7.697 0.844 -1.611 1.00 97.31 221 TYR A C 1
ATOM 1746 O O . TYR A 1 221 ? -7.623 1.914 -2.218 1.00 97.31 221 TYR A O 1
ATOM 1754 N N . PHE A 1 222 ? -8.689 -0.016 -1.799 1.00 94.31 222 PHE A N 1
ATOM 1755 C CA . PHE A 1 222 ? -9.846 0.173 -2.657 1.00 94.31 222 PHE A CA 1
ATOM 1756 C C . PHE A 1 222 ? -11.051 -0.534 -2.005 1.00 94.31 222 PHE A C 1
ATOM 1758 O O . PHE A 1 222 ? -11.328 -1.703 -2.297 1.00 94.31 222 PHE A O 1
ATOM 1765 N N . PRO A 1 223 ? -11.784 0.140 -1.095 1.00 86.69 223 PRO A N 1
ATOM 1766 C CA . PRO A 1 223 ? -12.790 -0.485 -0.228 1.00 86.69 223 PRO A CA 1
ATOM 1767 C C . PRO A 1 223 ? -14.089 -0.879 -0.951 1.00 86.69 223 PRO A C 1
ATOM 1769 O O . PRO A 1 223 ? -15.109 -1.131 -0.311 1.00 86.69 223 PRO A O 1
ATOM 1772 N N . PHE A 1 224 ? -14.062 -0.950 -2.280 1.00 85.38 224 PHE A N 1
ATOM 1773 C CA . PHE A 1 224 ? -15.213 -1.229 -3.126 1.00 85.38 224 PHE A CA 1
ATOM 1774 C C . PHE A 1 224 ? -15.120 -2.638 -3.713 1.00 85.38 224 PHE A C 1
ATOM 1776 O O . PHE A 1 224 ? -14.038 -3.187 -3.952 1.00 85.38 224 PHE A O 1
ATOM 1783 N N . THR A 1 225 ? -16.277 -3.252 -3.911 1.00 79.94 225 THR A N 1
ATOM 1784 C CA . THR A 1 225 ? -16.444 -4.508 -4.642 1.00 79.94 225 THR A CA 1
ATOM 1785 C C . THR A 1 225 ? -17.061 -4.213 -6.003 1.00 79.94 225 THR A C 1
ATOM 1787 O O . THR A 1 225 ? -17.628 -3.143 -6.213 1.00 79.94 225 THR A O 1
ATOM 1790 N N . SER A 1 226 ? -16.979 -5.161 -6.934 1.00 75.25 226 SER A N 1
ATOM 1791 C CA . SER A 1 226 ? -17.588 -5.030 -8.265 1.00 75.25 226 SER A CA 1
ATOM 1792 C C . SER A 1 226 ? -19.087 -4.695 -8.202 1.00 75.25 226 SER A C 1
ATOM 1794 O O . SER A 1 226 ? -19.573 -3.903 -9.008 1.00 75.25 226 SER A O 1
ATOM 1796 N N . ASP A 1 227 ? -19.797 -5.223 -7.202 1.00 73.56 227 ASP A N 1
ATOM 1797 C CA . ASP A 1 227 ? -21.218 -4.951 -6.955 1.00 73.56 227 ASP A CA 1
ATOM 1798 C C . ASP A 1 227 ? -21.492 -3.564 -6.348 1.00 73.56 227 ASP A C 1
ATOM 1800 O O . ASP A 1 227 ? -22.606 -3.055 -6.467 1.00 73.56 227 ASP A O 1
ATOM 1804 N N . SER A 1 228 ? -20.504 -2.948 -5.689 1.00 72.88 228 SER A N 1
ATOM 1805 C CA . SER A 1 228 ? -20.649 -1.638 -5.042 1.00 72.88 228 SER A CA 1
ATOM 1806 C C . SER A 1 228 ? -20.201 -0.470 -5.920 1.00 72.88 228 SER A C 1
ATOM 1808 O O . SER A 1 228 ? -20.247 0.673 -5.468 1.00 72.88 228 SER A O 1
ATOM 1810 N N . LEU A 1 229 ? -19.704 -0.726 -7.135 1.00 72.31 229 LEU A N 1
ATOM 1811 C CA . LEU A 1 229 ? -19.233 0.340 -8.013 1.00 72.31 229 LEU A CA 1
ATOM 1812 C C . LEU A 1 229 ? -20.417 1.117 -8.605 1.00 72.31 229 LEU A C 1
ATOM 1814 O O . LEU A 1 229 ? -21.331 0.502 -9.165 1.00 72.31 229 LEU A O 1
ATOM 1818 N N . PRO A 1 230 ? -20.394 2.462 -8.546 1.00 65.56 230 PRO A N 1
ATOM 1819 C CA . PRO A 1 230 ? -21.418 3.271 -9.182 1.00 65.56 230 PRO A CA 1
ATOM 1820 C C . PRO A 1 230 ? -21.392 3.011 -10.691 1.00 65.56 230 PRO A C 1
ATOM 1822 O O . PRO A 1 230 ? -20.377 3.201 -11.367 1.00 65.56 230 PRO A O 1
ATOM 1825 N N . LEU A 1 231 ? -22.520 2.541 -11.225 1.00 64.25 231 LEU A N 1
ATOM 1826 C CA . LEU A 1 231 ? -22.702 2.392 -12.662 1.00 64.25 231 LEU A CA 1
ATOM 1827 C C . LEU A 1 231 ? -22.698 3.795 -13.277 1.00 64.25 231 LEU A C 1
ATOM 1829 O O . LEU A 1 231 ? -23.435 4.665 -12.824 1.00 64.25 231 LEU A O 1
ATOM 1833 N N . SER A 1 232 ? -21.889 4.008 -14.315 1.00 56.06 232 SER A N 1
ATOM 1834 C CA . SER A 1 232 ? -21.662 5.292 -15.001 1.00 56.06 232 SER A CA 1
ATOM 1835 C C . SER A 1 232 ? -22.878 5.870 -15.743 1.00 56.06 232 SER A C 1
ATOM 1837 O O . SER A 1 232 ? -22.730 6.698 -16.638 1.00 56.06 232 SER A O 1
ATOM 1839 N N . ASN A 1 233 ? -24.096 5.480 -15.375 1.00 55.00 233 ASN A N 1
ATOM 1840 C CA . ASN A 1 233 ? -25.295 6.053 -15.952 1.00 55.00 233 ASN A CA 1
ATOM 1841 C C . ASN A 1 233 ? -25.588 7.390 -15.263 1.00 55.00 233 ASN A C 1
ATOM 1843 O O . ASN A 1 233 ? -25.997 7.416 -14.103 1.00 55.00 233 ASN A O 1
ATOM 1847 N N . GLU A 1 234 ? -25.482 8.485 -16.018 1.00 55.75 234 GLU A N 1
ATOM 1848 C CA . GLU A 1 234 ? -25.946 9.837 -15.656 1.00 55.75 234 GLU A CA 1
ATOM 1849 C C . GLU A 1 234 ? -27.447 9.906 -15.254 1.00 55.75 234 GLU A C 1
ATOM 1851 O O . GLU A 1 234 ? -27.951 10.970 -14.904 1.00 55.75 234 GLU A O 1
ATOM 1856 N N . GLU A 1 235 ? -28.176 8.783 -15.255 1.00 51.06 235 GLU A N 1
ATOM 1857 C CA . GLU A 1 235 ? -29.625 8.696 -15.034 1.00 51.06 235 GLU A CA 1
ATOM 1858 C C . GLU A 1 235 ? -30.068 8.044 -13.710 1.00 51.06 235 GLU A C 1
ATOM 1860 O O . GLU A 1 235 ? -31.253 7.759 -13.546 1.00 51.06 235 GLU A O 1
ATOM 1865 N N . GLN A 1 236 ? -29.201 7.837 -12.714 1.00 50.56 236 GLN A N 1
ATOM 1866 C CA . GLN A 1 236 ? -29.669 7.405 -11.382 1.00 50.56 236 GLN A CA 1
ATOM 1867 C C . GLN A 1 236 ? -29.940 8.585 -10.440 1.00 50.56 236 GLN A C 1
ATOM 1869 O O . GLN A 1 236 ? -29.395 8.708 -9.348 1.00 50.56 236 GLN A O 1
ATOM 1874 N N . GLN A 1 237 ? -30.888 9.436 -10.844 1.00 49.50 237 GLN A N 1
ATOM 1875 C CA . GLN A 1 237 ? -31.711 10.160 -9.876 1.00 49.50 237 GLN A CA 1
ATOM 1876 C C . GLN A 1 237 ? -32.634 9.143 -9.188 1.00 49.50 237 GLN A C 1
ATOM 1878 O O . GLN A 1 237 ? -33.531 8.605 -9.828 1.00 49.50 237 GLN A O 1
ATOM 1883 N N . SER A 1 238 ? -32.471 8.944 -7.877 1.00 47.66 238 SER A N 1
ATOM 1884 C CA . SER A 1 238 ? -33.395 8.214 -6.977 1.00 47.66 238 SER A CA 1
ATOM 1885 C C . SER A 1 238 ? -33.036 6.775 -6.579 1.00 47.66 238 SER A C 1
ATOM 1887 O O . SER A 1 238 ? -33.899 5.899 -6.580 1.00 47.66 238 SER A O 1
ATOM 1889 N N . THR A 1 239 ? -31.837 6.550 -6.037 1.00 47.44 239 THR A N 1
ATOM 1890 C CA . THR A 1 239 ? -31.714 5.644 -4.877 1.00 47.44 239 THR A CA 1
ATOM 1891 C C . THR A 1 239 ? -30.974 6.353 -3.748 1.00 47.44 239 THR A C 1
ATOM 1893 O O . THR A 1 239 ? -29.789 6.637 -3.841 1.00 47.44 239 THR A O 1
ATOM 1896 N N . VAL A 1 240 ? -31.707 6.673 -2.679 1.00 48.81 240 VAL A N 1
ATOM 1897 C CA . VAL A 1 240 ? -31.304 7.497 -1.518 1.00 48.81 240 VAL A CA 1
ATOM 1898 C C . VAL A 1 240 ? -30.416 6.708 -0.532 1.00 48.81 240 VAL A C 1
ATOM 1900 O O . VAL A 1 240 ? -30.564 6.814 0.680 1.00 48.81 240 VAL A O 1
ATOM 1903 N N . TYR A 1 241 ? -29.508 5.869 -1.030 1.00 49.75 241 TYR A N 1
ATOM 1904 C CA . TYR A 1 241 ? -28.541 5.156 -0.192 1.00 49.75 241 TYR A CA 1
ATOM 1905 C C . TYR A 1 241 ? -27.162 5.777 -0.367 1.00 49.75 241 TYR A C 1
ATOM 1907 O O . TYR A 1 241 ? -26.626 5.711 -1.460 1.00 49.75 241 TYR A O 1
ATOM 1915 N N . ASP A 1 242 ? -26.668 6.399 0.709 1.00 54.81 242 ASP A N 1
ATOM 1916 C CA . ASP A 1 242 ? -25.294 6.799 1.086 1.00 54.81 242 ASP A CA 1
ATOM 1917 C C . ASP A 1 242 ? -24.197 6.961 0.001 1.00 54.81 242 ASP A C 1
ATOM 1919 O O . ASP A 1 242 ? -23.013 6.766 0.252 1.00 54.81 242 ASP A O 1
ATOM 1923 N N . ASP A 1 243 ? -24.564 7.369 -1.211 1.00 60.97 243 ASP A N 1
ATOM 1924 C CA . ASP A 1 243 ? -23.659 7.537 -2.358 1.00 60.97 243 ASP A CA 1
ATOM 1925 C C . ASP A 1 243 ? -22.614 8.638 -2.093 1.00 60.97 243 ASP A C 1
ATOM 1927 O O . ASP A 1 243 ? -21.481 8.626 -2.576 1.00 60.97 243 ASP A O 1
ATOM 1931 N N . THR A 1 244 ? -22.963 9.569 -1.203 1.00 66.00 244 THR A N 1
ATOM 1932 C CA . THR A 1 244 ? -22.089 10.669 -0.799 1.00 66.00 244 THR A CA 1
ATOM 1933 C C . THR A 1 244 ? -20.823 10.169 -0.096 1.00 66.00 244 THR A C 1
ATOM 1935 O O . THR A 1 244 ? -19.748 10.696 -0.373 1.00 66.00 244 THR A O 1
ATOM 1938 N N . THR A 1 245 ? -20.909 9.156 0.778 1.00 79.69 245 THR A N 1
ATOM 1939 C CA . THR A 1 245 ? -19.743 8.657 1.535 1.00 79.69 245 THR A CA 1
ATOM 1940 C C . THR A 1 245 ? -18.817 7.825 0.655 1.00 79.69 245 THR A C 1
ATOM 1942 O O . THR A 1 245 ? -17.597 7.973 0.728 1.00 79.69 245 THR A O 1
ATOM 1945 N N . THR A 1 246 ? -19.379 7.015 -0.244 1.00 81.00 246 THR A N 1
ATOM 1946 C CA . THR A 1 246 ? -18.617 6.231 -1.227 1.00 81.00 246 THR A CA 1
ATOM 1947 C C . THR A 1 246 ? -17.850 7.140 -2.179 1.00 81.00 246 THR A C 1
ATOM 1949 O O . THR A 1 246 ? -16.627 7.036 -2.274 1.00 81.00 246 THR A O 1
ATOM 1952 N N . VAL A 1 247 ? -18.527 8.102 -2.814 1.00 80.56 247 VAL A N 1
ATOM 1953 C CA . VAL A 1 247 ? -17.878 9.049 -3.732 1.00 80.56 247 VAL A CA 1
ATOM 1954 C C . VAL A 1 247 ? -16.819 9.890 -3.013 1.00 80.56 247 VAL A C 1
ATOM 1956 O O . VAL A 1 247 ? -15.767 10.170 -3.588 1.00 80.56 247 VAL A O 1
ATOM 1959 N N . GLN A 1 248 ? -17.057 10.289 -1.760 1.00 84.06 248 GLN A N 1
ATOM 1960 C CA . GLN A 1 248 ? -16.054 10.999 -0.961 1.00 84.06 248 GLN A CA 1
ATOM 1961 C C . GLN A 1 248 ? -14.823 10.132 -0.686 1.00 84.06 248 GLN A C 1
ATOM 1963 O O . GLN A 1 248 ? -13.709 10.598 -0.909 1.00 84.06 248 GLN A O 1
ATOM 1968 N N . THR A 1 249 ? -15.006 8.878 -0.270 1.00 85.94 249 THR A N 1
ATOM 1969 C CA . THR A 1 249 ? -13.903 7.931 -0.037 1.00 85.94 249 THR A CA 1
ATOM 1970 C C . THR A 1 249 ? -13.115 7.660 -1.321 1.00 85.94 249 THR A C 1
ATOM 1972 O O . THR A 1 249 ? -11.887 7.704 -1.299 1.00 85.94 249 THR A O 1
ATOM 1975 N N . MET A 1 250 ? -13.793 7.482 -2.463 1.00 86.12 250 MET A N 1
ATOM 1976 C CA . MET A 1 250 ? -13.132 7.336 -3.768 1.00 86.12 250 MET A CA 1
ATOM 1977 C C . MET A 1 250 ? -12.293 8.563 -4.113 1.00 86.12 250 MET A C 1
ATOM 1979 O O . MET A 1 250 ? -11.132 8.431 -4.477 1.00 86.12 250 MET A O 1
ATOM 1983 N N . LYS A 1 251 ? -12.847 9.769 -3.957 1.00 84.38 251 LYS A N 1
ATOM 1984 C CA . LYS A 1 251 ? -12.105 11.011 -4.214 1.00 84.38 251 LYS A CA 1
ATOM 1985 C C . LYS A 1 251 ? -10.905 11.184 -3.284 1.00 84.38 251 LYS A C 1
ATOM 1987 O O . LYS A 1 251 ? -9.917 11.777 -3.703 1.00 84.38 251 LYS A O 1
ATOM 1992 N N . ARG A 1 252 ? -11.007 10.696 -2.044 1.00 86.38 252 ARG A N 1
ATOM 1993 C CA . ARG A 1 252 ? -9.960 10.792 -1.020 1.00 86.38 252 ARG A CA 1
ATOM 1994 C C . ARG A 1 252 ? -8.789 9.847 -1.276 1.00 86.38 252 ARG A C 1
ATOM 1996 O O . ARG A 1 252 ? -7.656 10.305 -1.277 1.00 86.38 252 ARG A O 1
ATOM 2003 N N . PHE A 1 253 ? -9.055 8.559 -1.500 1.00 90.19 253 PHE A N 1
ATOM 2004 C CA . PHE A 1 253 ? -8.010 7.520 -1.513 1.00 90.19 253 PHE A CA 1
ATOM 2005 C C . PHE A 1 253 ? -7.823 6.822 -2.863 1.00 90.19 253 PHE A C 1
ATOM 2007 O O . PHE A 1 253 ? -6.845 6.105 -3.064 1.00 90.19 253 PHE A O 1
ATOM 2014 N N . CYS A 1 254 ? -8.769 6.996 -3.784 1.00 90.81 254 CYS A N 1
ATOM 2015 C CA . CYS A 1 254 ? -8.807 6.296 -5.066 1.00 90.81 254 CYS A CA 1
ATOM 2016 C C . CYS A 1 254 ? -9.025 7.283 -6.217 1.00 90.81 254 CYS A C 1
ATOM 2018 O O . CYS A 1 254 ? -9.745 6.994 -7.166 1.00 90.81 254 CYS A O 1
ATOM 2020 N N . SER A 1 255 ? -8.439 8.476 -6.126 1.00 87.75 255 SER A N 1
ATOM 2021 C CA . SER A 1 255 ? -8.573 9.531 -7.141 1.00 87.75 255 SER A CA 1
ATOM 2022 C C . SER A 1 255 ? -8.084 9.105 -8.531 1.00 87.75 255 SER A C 1
ATOM 2024 O O . SER A 1 255 ? -8.538 9.636 -9.544 1.00 87.75 255 SER A O 1
ATOM 2026 N N . TRP A 1 256 ? -7.187 8.117 -8.570 1.00 89.44 256 TRP A N 1
ATOM 2027 C CA . TRP A 1 256 ? -6.704 7.452 -9.775 1.00 89.44 256 TRP A CA 1
ATOM 2028 C C . TRP A 1 256 ? -7.776 6.620 -10.480 1.00 89.44 256 TRP A C 1
ATOM 2030 O O . TRP A 1 256 ? -7.661 6.380 -11.682 1.00 89.44 256 TRP A O 1
ATOM 2040 N N . TYR A 1 257 ? -8.820 6.183 -9.767 1.00 88.12 257 TYR A N 1
ATOM 2041 C CA . TYR A 1 257 ? -9.887 5.384 -10.349 1.00 88.12 257 TYR A CA 1
ATOM 2042 C C . TYR A 1 257 ? -10.688 6.235 -11.333 1.00 88.12 257 TYR A C 1
ATOM 2044 O O . TYR A 1 257 ? -11.428 7.151 -10.962 1.00 88.12 257 TYR A O 1
ATOM 2052 N N . LYS A 1 258 ? -10.574 5.889 -12.612 1.00 74.38 258 LYS A N 1
ATOM 2053 C CA . LYS A 1 258 ? -11.417 6.432 -13.674 1.00 74.38 258 LYS A CA 1
ATOM 2054 C C . LYS A 1 258 ? -12.519 5.421 -13.952 1.00 74.38 258 LYS A C 1
ATOM 2056 O O . LYS A 1 258 ? -12.239 4.295 -14.353 1.00 74.38 258 LYS A O 1
ATOM 2061 N N . SER A 1 259 ? -13.773 5.827 -13.758 1.00 66.00 259 SER A N 1
ATOM 2062 C CA . SER A 1 259 ? -14.919 5.021 -14.186 1.00 66.00 259 SER A CA 1
ATOM 2063 C C . SER A 1 259 ? -14.854 4.869 -15.705 1.00 66.00 259 SER A C 1
ATOM 2065 O O . SER A 1 259 ? -15.067 5.836 -16.438 1.00 66.00 259 SER A O 1
ATOM 2067 N N . GLN A 1 260 ? -14.481 3.686 -16.187 1.00 64.12 260 GLN A N 1
ATOM 2068 C CA . GLN A 1 260 ? -14.429 3.436 -17.620 1.00 64.12 260 GLN A CA 1
ATOM 2069 C C . GLN A 1 260 ? -15.830 3.168 -18.166 1.00 64.12 260 GLN A C 1
ATOM 2071 O O . GLN A 1 260 ? -16.614 2.395 -17.610 1.00 64.12 260 GLN A O 1
ATOM 2076 N N . SER A 1 261 ? -16.138 3.815 -19.291 1.00 49.97 261 SER A N 1
ATOM 2077 C CA . SER A 1 261 ? -17.298 3.487 -20.116 1.00 49.97 261 SER A CA 1
ATOM 2078 C C . SER A 1 261 ? -17.087 2.092 -20.710 1.00 49.97 261 SER A C 1
ATOM 2080 O O . SER A 1 261 ? -16.160 1.874 -21.484 1.00 49.97 261 SER A O 1
ATOM 2082 N N . LYS A 1 262 ? -17.911 1.139 -20.268 1.00 52.41 262 LYS A N 1
ATOM 2083 C CA . LYS A 1 262 ? -17.799 -0.305 -20.510 1.00 52.41 262 LYS A CA 1
ATOM 2084 C C . LYS A 1 262 ? -17.691 -0.685 -21.990 1.00 52.41 262 LYS A C 1
ATOM 2086 O O . LYS A 1 262 ? -18.663 -0.533 -22.724 1.00 52.41 262 LYS A O 1
ATOM 2091 N N . ASP A 1 263 ? -16.626 -1.416 -22.315 1.00 53.25 263 ASP A N 1
ATOM 2092 C CA . ASP A 1 263 ? -16.781 -2.723 -22.956 1.00 53.25 263 ASP A CA 1
ATOM 2093 C C . ASP A 1 263 ? -16.878 -3.795 -21.852 1.00 53.25 263 ASP A C 1
ATOM 2095 O O . ASP A 1 263 ? -16.103 -3.845 -20.901 1.00 53.25 263 ASP A O 1
ATOM 2099 N N . ASN A 1 264 ? -17.929 -4.607 -21.911 1.00 54.16 264 ASN A N 1
ATOM 2100 C CA . ASN A 1 264 ? -18.608 -5.203 -20.750 1.00 54.16 264 ASN A CA 1
ATOM 2101 C C . ASN A 1 264 ? -17.987 -6.505 -20.195 1.00 54.16 264 ASN A C 1
ATOM 2103 O O . ASN A 1 264 ? -18.670 -7.223 -19.463 1.00 54.16 264 ASN A O 1
ATOM 2107 N N . ASN A 1 265 ? -16.751 -6.856 -20.562 1.00 61.03 265 ASN A N 1
ATOM 2108 C CA . ASN A 1 265 ? -16.298 -8.249 -20.444 1.00 61.03 265 ASN A CA 1
ATOM 2109 C C . ASN A 1 265 ? -15.434 -8.587 -19.226 1.00 61.03 265 ASN A C 1
ATOM 2111 O O . ASN A 1 265 ? -15.343 -9.770 -18.913 1.00 61.03 265 ASN A O 1
ATOM 2115 N N . ASN A 1 266 ? -14.857 -7.619 -18.508 1.00 68.62 266 ASN A N 1
ATOM 2116 C CA . ASN A 1 266 ? -14.091 -7.926 -17.298 1.00 68.62 266 ASN A CA 1
ATOM 2117 C C . ASN A 1 266 ? -14.548 -7.051 -16.126 1.00 68.62 266 ASN A C 1
ATOM 2119 O O . ASN A 1 266 ? -14.218 -5.872 -16.055 1.00 68.62 266 ASN A O 1
ATOM 2123 N N . ARG A 1 267 ? -15.380 -7.615 -15.243 1.00 75.62 267 ARG A N 1
ATOM 2124 C CA . ARG A 1 267 ? -15.890 -6.927 -14.039 1.00 75.62 267 ARG A CA 1
ATOM 2125 C C . ARG A 1 267 ? -14.980 -7.104 -12.826 1.00 75.62 267 ARG A C 1
ATOM 2127 O O . ARG A 1 267 ? -15.296 -6.576 -11.762 1.00 75.62 267 ARG A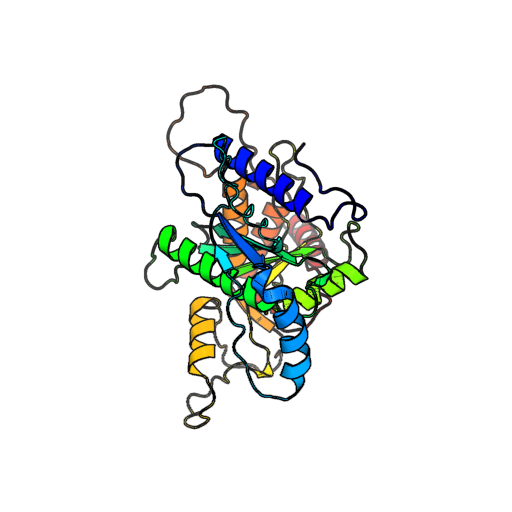 O 1
ATOM 2134 N N . ASP A 1 268 ? -13.882 -7.828 -12.999 1.00 87.94 268 ASP A N 1
ATOM 2135 C CA . ASP A 1 268 ? -13.070 -8.323 -11.894 1.00 87.94 268 ASP A CA 1
ATOM 2136 C C . ASP A 1 268 ? -11.792 -7.501 -11.695 1.00 87.94 268 ASP A C 1
ATOM 2138 O O . ASP A 1 268 ? -11.028 -7.766 -10.769 1.00 87.94 268 ASP A O 1
ATOM 2142 N N . THR A 1 269 ? -11.561 -6.479 -12.524 1.00 90.00 269 THR A N 1
ATOM 2143 C CA . THR A 1 269 ? -10.424 -5.563 -12.402 1.00 90.00 269 THR A CA 1
ATOM 2144 C C . THR A 1 269 ? -10.849 -4.106 -12.571 1.00 90.00 269 THR A C 1
ATOM 2146 O O . THR A 1 269 ? -11.842 -3.787 -13.228 1.00 90.00 269 THR A O 1
ATOM 2149 N N . VAL A 1 270 ? -10.081 -3.208 -11.960 1.00 91.12 270 VAL A N 1
ATOM 2150 C CA . VAL A 1 270 ? -10.098 -1.764 -12.238 1.00 91.12 270 VAL A CA 1
ATOM 2151 C C . VAL A 1 270 ? -8.696 -1.319 -12.629 1.00 91.12 270 VAL A C 1
ATOM 2153 O O . VAL A 1 270 ? -7.737 -2.033 -12.370 1.00 91.12 270 VAL A O 1
ATOM 2156 N N . GLN A 1 271 ? -8.562 -0.156 -13.259 1.00 91.50 271 GLN A N 1
ATOM 2157 C CA . GLN A 1 271 ? -7.274 0.296 -13.784 1.00 91.50 271 GLN A CA 1
ATOM 2158 C C . GLN A 1 271 ? -6.711 1.467 -12.979 1.00 91.50 271 GLN A C 1
ATOM 2160 O O . GLN A 1 271 ? -7.426 2.420 -12.662 1.00 91.50 271 GLN A O 1
ATOM 2165 N N . MET A 1 272 ? -5.423 1.372 -12.666 1.00 93.06 272 MET A N 1
ATOM 2166 C CA . MET A 1 272 ? -4.599 2.379 -12.002 1.00 93.06 272 MET A CA 1
ATOM 2167 C C . MET A 1 272 ? -3.519 2.855 -12.979 1.00 93.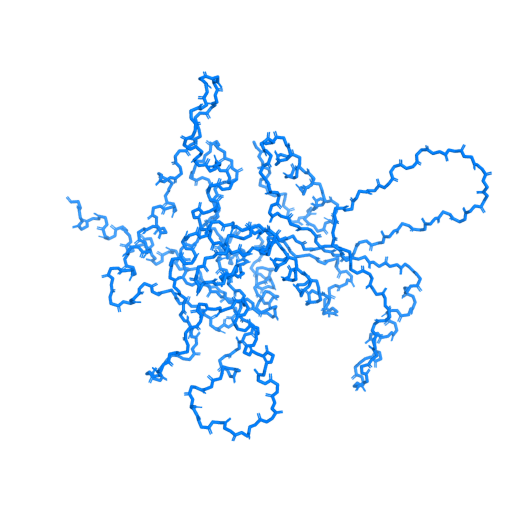06 272 MET A C 1
ATOM 2169 O O . MET A 1 272 ? -3.016 2.060 -13.764 1.00 93.06 272 MET A O 1
ATOM 2173 N N . ASP A 1 273 ? -3.143 4.133 -12.942 1.00 93.00 273 ASP A N 1
ATOM 2174 C CA . ASP A 1 273 ? -1.975 4.608 -13.697 1.00 93.00 273 ASP A CA 1
ATOM 2175 C C . ASP A 1 273 ? -0.709 3.926 -13.164 1.00 93.00 273 ASP A C 1
ATOM 2177 O O . ASP A 1 273 ? -0.419 4.010 -11.971 1.00 93.00 273 ASP A O 1
ATOM 2181 N N . VAL A 1 274 ? 0.036 3.241 -14.036 1.00 93.94 274 VAL A N 1
ATOM 2182 C CA . VAL A 1 274 ? 1.252 2.502 -13.674 1.00 93.94 274 VAL A CA 1
ATOM 2183 C C . VAL A 1 274 ? 2.342 3.419 -13.120 1.00 93.94 274 VAL A C 1
ATOM 2185 O O . VAL A 1 274 ? 3.231 2.943 -12.417 1.00 93.94 274 VAL A O 1
ATOM 2188 N N . SER A 1 275 ? 2.284 4.730 -13.387 1.00 94.00 275 SER A N 1
ATOM 2189 C CA . SER A 1 275 ? 3.205 5.665 -12.746 1.00 94.00 275 SER A CA 1
ATOM 2190 C C . SER A 1 275 ? 3.028 5.681 -11.231 1.00 94.00 275 SER A C 1
ATOM 2192 O O . SER A 1 275 ? 4.016 5.784 -10.535 1.00 94.00 275 SER A O 1
ATOM 2194 N N . ILE A 1 276 ? 1.822 5.488 -10.692 1.00 95.06 276 ILE A N 1
ATOM 2195 C CA . ILE A 1 276 ? 1.582 5.576 -9.242 1.00 95.06 276 ILE A CA 1
ATOM 2196 C C . ILE A 1 276 ? 2.390 4.530 -8.450 1.00 95.06 276 ILE A C 1
ATOM 2198 O O . ILE A 1 276 ? 3.136 4.926 -7.554 1.00 95.06 276 ILE A O 1
ATOM 2202 N N . PRO A 1 277 ? 2.292 3.212 -8.729 1.00 95.69 277 PRO A N 1
ATOM 2203 C CA . PRO A 1 277 ? 3.116 2.226 -8.033 1.00 95.69 277 PRO A CA 1
ATOM 2204 C C . PRO A 1 277 ? 4.602 2.342 -8.393 1.00 95.69 277 PRO A C 1
ATOM 2206 O O . PRO A 1 277 ? 5.442 1.990 -7.572 1.00 95.69 277 PRO A O 1
ATOM 2209 N N . PHE A 1 278 ? 4.948 2.836 -9.587 1.00 95.31 278 PHE A N 1
ATOM 2210 C CA . PHE A 1 278 ? 6.346 3.025 -9.970 1.00 95.31 278 PHE A CA 1
ATOM 2211 C C . PHE A 1 278 ? 7.005 4.189 -9.218 1.00 95.31 278 PHE A C 1
ATOM 2213 O O . PHE A 1 278 ? 8.041 3.983 -8.597 1.00 95.31 278 PHE A O 1
ATOM 2220 N N . ASP A 1 279 ? 6.374 5.363 -9.199 1.00 94.88 279 ASP A N 1
ATOM 2221 C CA . ASP A 1 279 ? 6.836 6.554 -8.481 1.00 94.88 279 ASP A CA 1
ATOM 2222 C C . ASP A 1 279 ? 6.979 6.241 -6.980 1.00 94.88 279 ASP A C 1
ATOM 2224 O O . ASP A 1 279 ? 7.927 6.686 -6.342 1.00 94.88 279 ASP A O 1
ATOM 2228 N N . TYR A 1 280 ? 6.084 5.416 -6.417 1.00 95.25 280 TYR A N 1
ATOM 2229 C CA . TYR A 1 280 ? 6.221 4.892 -5.052 1.00 95.25 280 TYR A CA 1
ATOM 2230 C C . TYR A 1 280 ? 7.505 4.079 -4.850 1.00 95.25 280 TYR A C 1
ATOM 2232 O O . TYR A 1 280 ? 8.196 4.280 -3.856 1.00 95.25 280 TYR A O 1
ATOM 2240 N N . VAL A 1 281 ? 7.839 3.172 -5.773 1.00 92.62 281 VAL A N 1
ATOM 2241 C CA . VAL A 1 281 ? 9.085 2.397 -5.693 1.00 92.62 281 VAL A CA 1
ATOM 2242 C C . VAL A 1 281 ? 10.296 3.331 -5.727 1.00 92.62 281 VAL A C 1
ATOM 2244 O O . VAL A 1 281 ? 11.198 3.162 -4.911 1.00 92.62 281 VAL A O 1
ATOM 2247 N N . GLU A 1 282 ? 10.311 4.332 -6.614 1.00 91.81 282 GLU A N 1
ATOM 2248 C CA . GLU A 1 282 ? 11.401 5.321 -6.677 1.00 91.81 282 GLU A CA 1
ATOM 2249 C C . GLU A 1 282 ? 11.536 6.101 -5.365 1.00 91.81 282 GLU A C 1
ATOM 2251 O O . GLU A 1 282 ? 12.630 6.219 -4.815 1.00 91.81 282 GLU A O 1
ATOM 2256 N N . ASP A 1 283 ? 10.416 6.574 -4.823 1.00 92.12 283 ASP A N 1
ATOM 2257 C CA . ASP A 1 283 ? 10.371 7.303 -3.556 1.00 92.12 283 ASP A CA 1
ATOM 2258 C C . ASP A 1 283 ? 10.810 6.420 -2.374 1.00 92.12 283 ASP A C 1
ATOM 2260 O O . ASP A 1 283 ? 11.561 6.855 -1.503 1.00 92.12 283 ASP A O 1
ATOM 2264 N N . PHE A 1 284 ? 10.455 5.130 -2.379 1.00 90.00 284 PHE A N 1
ATOM 2265 C CA . PHE A 1 284 ? 10.949 4.172 -1.392 1.00 90.00 284 PHE A CA 1
ATOM 2266 C C . PHE A 1 284 ? 12.468 4.035 -1.473 1.00 90.00 284 PHE A C 1
ATOM 2268 O O . PHE A 1 284 ? 13.143 4.175 -0.450 1.00 90.00 284 PHE A O 1
ATOM 2275 N N . TYR A 1 285 ? 13.028 3.790 -2.661 1.00 87.00 285 TYR A N 1
ATOM 2276 C CA . TYR A 1 285 ? 14.478 3.711 -2.837 1.00 87.00 285 TYR A CA 1
ATOM 2277 C C . TYR A 1 285 ? 15.161 4.994 -2.340 1.00 87.00 285 TYR A C 1
ATOM 2279 O O . TYR A 1 285 ? 16.089 4.919 -1.534 1.00 87.00 285 TYR A O 1
ATOM 2287 N N . ASN A 1 286 ? 14.650 6.167 -2.713 1.00 86.44 286 ASN A N 1
ATOM 2288 C CA . ASN A 1 286 ? 15.176 7.446 -2.237 1.00 86.44 286 ASN A CA 1
ATOM 2289 C C . ASN A 1 286 ? 15.056 7.608 -0.713 1.00 86.44 286 ASN A C 1
ATOM 2291 O O . ASN A 1 286 ? 15.960 8.143 -0.076 1.00 86.44 286 ASN A O 1
ATOM 2295 N N . SER A 1 287 ? 14.000 7.087 -0.087 1.00 84.44 287 SER A N 1
ATOM 2296 C CA . SER A 1 287 ? 13.861 7.116 1.373 1.00 84.44 287 SER A CA 1
ATOM 2297 C C . SER A 1 287 ? 14.901 6.251 2.101 1.00 84.44 287 SER A C 1
ATOM 2299 O O . SER A 1 287 ? 15.293 6.578 3.221 1.00 84.44 287 SER A O 1
ATOM 2301 N N . VAL A 1 288 ? 15.372 5.164 1.475 1.00 79.94 288 VAL A N 1
ATOM 2302 C CA . VAL A 1 288 ? 16.363 4.248 2.065 1.00 79.94 288 VAL A CA 1
ATOM 2303 C C . VAL A 1 288 ? 17.791 4.696 1.777 1.00 79.94 288 VAL A C 1
ATOM 2305 O O . VAL A 1 288 ? 18.632 4.717 2.677 1.00 79.94 288 VAL A O 1
ATOM 2308 N N . PHE A 1 289 ? 18.072 5.036 0.522 1.00 79.12 289 PHE A N 1
ATOM 2309 C CA . PHE A 1 289 ? 19.411 5.377 0.045 1.00 79.12 289 PHE A CA 1
ATOM 2310 C C . PHE A 1 289 ? 19.720 6.874 0.169 1.00 79.12 289 PHE A C 1
ATOM 2312 O O . PHE A 1 289 ? 20.871 7.279 0.038 1.00 79.12 289 PHE A O 1
ATOM 2319 N N . GLY A 1 290 ? 18.718 7.680 0.517 1.00 75.75 290 GLY A N 1
ATOM 2320 C CA . GLY A 1 290 ? 18.797 9.130 0.581 1.00 75.75 290 GLY A CA 1
ATOM 2321 C C . GLY A 1 290 ? 18.345 9.767 -0.729 1.00 75.75 290 GLY A C 1
ATOM 2322 O O . GLY A 1 290 ? 18.647 9.288 -1.820 1.00 75.75 290 GLY A O 1
ATOM 2323 N N . TYR A 1 291 ? 17.632 10.883 -0.612 1.00 74.38 291 TYR A N 1
ATOM 2324 C CA . TYR A 1 291 ? 17.289 11.716 -1.757 1.00 74.38 291 TYR A CA 1
ATOM 2325 C C . TYR A 1 291 ? 18.567 12.354 -2.309 1.00 74.38 291 TYR A C 1
ATOM 2327 O O . TYR A 1 291 ? 19.398 12.845 -1.533 1.00 74.38 291 TYR A O 1
ATOM 2335 N N . GLU A 1 292 ? 18.723 12.365 -3.637 1.00 65.81 292 GLU A N 1
ATOM 2336 C CA . GLU A 1 292 ? 19.819 13.056 -4.321 1.00 65.81 292 GLU A CA 1
ATOM 2337 C C . GLU A 1 292 ? 19.727 14.566 -4.063 1.00 65.81 292 GLU A C 1
ATOM 2339 O O . GLU A 1 292 ? 19.207 15.354 -4.853 1.00 65.81 292 GLU A O 1
ATOM 2344 N N . ASN A 1 293 ? 20.246 15.005 -2.922 1.00 56.09 293 ASN A N 1
ATOM 2345 C CA . ASN A 1 293 ? 20.422 16.413 -2.648 1.00 56.09 293 ASN A CA 1
ATOM 2346 C C . ASN A 1 293 ? 21.560 16.896 -3.546 1.00 56.09 293 ASN A C 1
ATOM 2348 O O . ASN A 1 293 ? 22.729 16.769 -3.190 1.00 56.09 293 ASN A O 1
ATOM 2352 N N . GLY A 1 294 ? 21.219 17.484 -4.696 1.00 54.16 294 GLY A N 1
ATOM 2353 C CA . GLY A 1 294 ? 22.142 18.120 -5.649 1.00 54.16 294 GLY A CA 1
ATOM 2354 C C . GLY A 1 294 ? 22.945 19.309 -5.092 1.00 54.16 294 GLY A C 1
ATOM 2355 O O . GLY A 1 294 ? 23.414 20.157 -5.849 1.00 54.16 294 GLY A O 1
ATOM 2356 N N . ASN A 1 295 ? 23.101 19.401 -3.771 1.00 48.03 295 ASN A N 1
ATOM 2357 C CA . ASN A 1 295 ? 23.878 20.410 -3.080 1.00 48.03 295 ASN A CA 1
ATOM 2358 C C . ASN A 1 295 ? 25.228 19.824 -2.659 1.00 48.03 295 ASN A C 1
ATOM 2360 O O . ASN A 1 295 ? 25.291 18.951 -1.802 1.00 48.03 295 ASN A O 1
ATOM 2364 N N . ASN A 1 296 ? 26.285 20.366 -3.266 1.00 47.97 296 ASN A N 1
ATOM 2365 C CA . ASN A 1 296 ? 27.712 20.215 -2.966 1.00 47.97 296 ASN A CA 1
ATOM 2366 C C . ASN A 1 296 ? 28.029 19.955 -1.476 1.00 47.97 296 ASN A C 1
ATOM 2368 O O . ASN A 1 296 ? 28.328 20.896 -0.738 1.00 47.97 296 ASN A O 1
ATOM 2372 N N . PHE A 1 297 ? 27.995 18.699 -1.028 1.00 52.41 297 PHE A N 1
ATOM 2373 C CA . PHE A 1 297 ? 28.556 18.324 0.268 1.00 52.41 297 PHE A CA 1
ATOM 2374 C C . PHE A 1 297 ? 30.057 18.073 0.109 1.00 52.41 297 PHE A C 1
ATOM 2376 O O . PHE A 1 297 ? 30.487 17.363 -0.798 1.00 52.41 297 PHE A O 1
ATOM 2383 N N . GLU A 1 298 ? 30.837 18.737 0.962 1.00 56.12 298 GLU A N 1
ATOM 2384 C CA . GLU A 1 298 ? 32.294 18.630 1.043 1.00 56.12 298 GLU A CA 1
ATOM 2385 C C . GLU A 1 298 ? 32.732 17.167 1.270 1.00 56.12 298 GLU A C 1
ATOM 2387 O O . GLU A 1 298 ? 32.047 16.406 1.953 1.00 56.12 298 GLU A O 1
ATOM 2392 N N . GLU A 1 299 ? 33.858 16.792 0.650 1.00 53.94 299 GLU A N 1
ATOM 2393 C CA . GLU A 1 299 ? 34.418 15.442 0.425 1.00 53.94 299 GLU A CA 1
ATOM 2394 C C . GLU A 1 299 ? 34.832 14.638 1.684 1.00 53.94 299 GLU A C 1
ATOM 2396 O O . GLU A 1 299 ? 35.848 13.941 1.675 1.00 53.94 299 GLU A O 1
ATOM 2401 N N . ASP A 1 300 ? 34.071 14.667 2.774 1.00 53.91 300 ASP A N 1
ATOM 2402 C CA . ASP A 1 300 ? 34.368 13.827 3.938 1.00 53.91 300 ASP A CA 1
ATOM 2403 C C . ASP A 1 300 ? 33.699 12.450 3.805 1.00 53.91 300 ASP A C 1
ATOM 2405 O O . ASP A 1 300 ? 32.581 12.237 4.258 1.00 53.91 300 ASP A O 1
ATOM 2409 N N . VAL A 1 301 ? 34.413 11.527 3.143 1.00 55.34 301 VAL A N 1
ATOM 2410 C CA . VAL A 1 301 ? 34.324 10.045 3.199 1.00 55.34 301 VAL A CA 1
ATOM 2411 C C . VAL A 1 301 ? 32.952 9.480 3.609 1.00 55.34 301 VAL A C 1
ATOM 2413 O O . VAL A 1 301 ? 32.831 8.722 4.571 1.00 55.34 301 VAL A O 1
ATOM 2416 N N . VAL A 1 302 ? 31.900 9.823 2.868 1.00 59.09 302 VAL A N 1
ATOM 2417 C CA . VAL A 1 302 ? 30.641 9.077 2.923 1.00 59.09 302 VAL A CA 1
ATOM 2418 C C . VAL A 1 302 ? 30.848 7.852 2.039 1.00 59.09 302 VAL A C 1
ATOM 2420 O O . VAL A 1 302 ? 31.193 7.999 0.864 1.00 59.09 302 VAL A O 1
ATOM 2423 N N . GLU A 1 303 ? 30.716 6.648 2.607 1.00 64.06 303 GLU A N 1
ATOM 2424 C CA . GLU A 1 303 ? 30.630 5.413 1.819 1.00 64.06 303 GLU A CA 1
ATOM 2425 C C . GLU A 1 303 ? 29.656 5.655 0.665 1.00 64.06 303 GLU A C 1
ATOM 2427 O O . GLU A 1 303 ? 28.538 6.120 0.887 1.00 64.06 303 GLU A O 1
ATOM 2432 N N . SER A 1 304 ? 30.115 5.434 -0.570 1.00 71.62 304 SER A N 1
ATOM 2433 C CA . SER A 1 304 ? 29.339 5.744 -1.767 1.00 71.62 304 SER A CA 1
ATOM 2434 C C . SER A 1 304 ? 27.969 5.086 -1.663 1.00 71.62 304 SER A C 1
ATOM 2436 O O . SER A 1 304 ? 27.891 3.855 -1.634 1.00 71.62 304 SER A O 1
ATOM 2438 N N . ILE A 1 305 ? 26.915 5.902 -1.599 1.00 73.25 305 ILE A N 1
ATOM 2439 C CA . ILE A 1 305 ? 25.535 5.426 -1.650 1.00 73.25 305 ILE A CA 1
ATOM 2440 C C . ILE A 1 305 ? 25.415 4.548 -2.903 1.00 73.25 305 ILE A C 1
ATOM 2442 O O . ILE A 1 305 ? 25.766 5.009 -3.995 1.00 73.25 305 ILE A O 1
ATOM 2446 N N . PRO A 1 306 ? 25.003 3.279 -2.765 1.00 77.25 306 PRO A N 1
ATOM 2447 C CA . PRO A 1 306 ? 24.884 2.399 -3.912 1.00 77.25 306 PRO A CA 1
ATOM 2448 C C . PRO A 1 306 ? 23.866 2.928 -4.928 1.00 77.25 306 PRO A C 1
ATOM 2450 O O . PRO A 1 306 ? 22.778 3.362 -4.555 1.00 77.25 306 PRO A O 1
ATOM 2453 N N . ASP A 1 307 ? 24.200 2.847 -6.217 1.00 83.94 307 ASP A N 1
ATOM 2454 C CA . ASP A 1 307 ? 23.271 3.199 -7.292 1.00 83.94 307 ASP A CA 1
ATOM 2455 C C . ASP A 1 307 ? 22.212 2.100 -7.460 1.00 83.94 307 ASP A C 1
ATOM 2457 O O . ASP A 1 307 ? 22.429 1.082 -8.131 1.00 83.94 307 ASP A O 1
ATOM 2461 N N . TYR A 1 308 ? 21.050 2.306 -6.844 1.00 83.19 308 TYR A N 1
ATOM 2462 C CA . TYR A 1 308 ? 19.953 1.347 -6.874 1.00 83.19 308 TYR A CA 1
ATOM 2463 C C . TYR A 1 308 ? 19.311 1.186 -8.261 1.00 83.19 308 TYR A C 1
ATOM 2465 O O . TYR A 1 308 ? 18.635 0.184 -8.491 1.00 83.19 308 TYR A O 1
ATOM 2473 N N . HIS A 1 309 ? 19.557 2.085 -9.224 1.00 85.56 309 HIS A N 1
ATOM 2474 C CA . HIS A 1 309 ? 19.056 1.929 -10.597 1.00 85.56 309 HIS A CA 1
ATOM 2475 C C . HIS A 1 309 ? 19.668 0.705 -11.296 1.00 85.56 309 HIS A C 1
ATOM 2477 O O . HIS A 1 309 ? 19.141 0.188 -12.289 1.00 85.56 309 HIS A O 1
ATOM 2483 N N . THR A 1 310 ? 20.788 0.212 -10.765 1.00 85.06 310 THR A N 1
ATOM 2484 C CA . THR A 1 310 ? 21.437 -1.019 -11.218 1.00 85.06 310 THR A CA 1
ATOM 2485 C C . THR A 1 310 ? 20.794 -2.289 -10.656 1.00 85.06 310 THR A C 1
ATOM 2487 O O . THR A 1 310 ? 21.045 -3.367 -11.198 1.00 85.06 310 THR A O 1
ATOM 2490 N N . ALA A 1 311 ? 19.937 -2.181 -9.633 1.00 84.38 311 ALA A N 1
ATOM 2491 C CA . ALA A 1 311 ? 19.287 -3.324 -9.003 1.00 84.38 311 ALA A CA 1
ATOM 2492 C C . ALA A 1 311 ? 18.344 -4.037 -9.981 1.00 84.38 311 ALA A C 1
ATOM 2494 O O . ALA A 1 311 ? 17.577 -3.410 -10.724 1.00 84.38 311 ALA A O 1
ATOM 2495 N N . LYS A 1 312 ? 18.350 -5.376 -9.956 1.00 84.50 312 LYS A N 1
ATOM 2496 C CA . LYS A 1 312 ? 17.573 -6.194 -10.908 1.00 84.50 312 LYS A CA 1
ATOM 2497 C C . LYS A 1 312 ? 16.072 -5.884 -10.882 1.00 84.50 312 LYS A C 1
ATOM 2499 O O . LYS A 1 312 ? 15.433 -5.856 -11.935 1.00 84.50 312 LYS A O 1
ATOM 2504 N N . TYR A 1 313 ? 15.504 -5.656 -9.698 1.00 83.06 313 TYR A N 1
ATOM 2505 C CA . TYR A 1 313 ? 14.071 -5.374 -9.560 1.00 83.06 313 TYR A CA 1
ATOM 2506 C C . TYR A 1 313 ? 13.689 -3.978 -9.995 1.00 83.06 313 TYR A C 1
ATOM 2508 O O . TYR A 1 313 ? 12.658 -3.826 -10.648 1.00 83.06 313 TYR A O 1
ATOM 2516 N N . TYR A 1 314 ? 14.534 -2.987 -9.713 1.00 86.94 314 TYR A N 1
ATOM 2517 C CA . TYR A 1 314 ? 14.328 -1.648 -10.242 1.00 86.94 314 TYR A CA 1
ATOM 2518 C C . TYR A 1 314 ? 14.260 -1.694 -11.775 1.00 86.94 314 TYR A C 1
ATOM 2520 O O . TYR A 1 314 ? 13.320 -1.180 -12.377 1.00 86.94 314 TYR A O 1
ATOM 2528 N N . GLN A 1 315 ? 15.185 -2.415 -12.418 1.00 87.06 315 GLN A N 1
ATOM 2529 C CA . GLN A 1 315 ? 15.177 -2.592 -13.873 1.00 87.06 315 GLN A CA 1
ATOM 2530 C C . GLN A 1 315 ? 13.913 -3.295 -14.387 1.00 87.06 315 GLN A C 1
ATOM 2532 O O . GLN A 1 315 ? 13.377 -2.882 -15.417 1.00 87.06 315 GLN A O 1
ATOM 2537 N N . LEU A 1 316 ? 13.418 -4.322 -13.685 1.00 86.56 316 LEU A N 1
ATOM 2538 C CA . LEU A 1 316 ? 12.175 -5.016 -14.041 1.00 86.56 316 LEU A CA 1
ATOM 2539 C C . LEU A 1 316 ? 10.958 -4.086 -13.936 1.00 86.56 316 LEU A C 1
ATOM 2541 O O . LEU A 1 316 ? 10.183 -4.000 -14.887 1.00 86.56 316 LEU A O 1
ATOM 2545 N N . ALA A 1 317 ? 10.808 -3.374 -12.817 1.00 87.12 317 ALA A N 1
ATOM 2546 C CA . ALA A 1 317 ? 9.716 -2.429 -12.598 1.00 87.12 317 ALA A CA 1
ATOM 2547 C C . ALA A 1 317 ? 9.758 -1.278 -13.614 1.00 87.12 317 ALA A C 1
ATOM 2549 O O . ALA A 1 317 ? 8.749 -0.956 -14.238 1.00 87.12 317 ALA A O 1
ATOM 2550 N N . HIS A 1 318 ? 10.940 -0.713 -13.859 1.00 89.25 318 HIS A N 1
ATOM 2551 C CA . HIS A 1 318 ? 11.136 0.351 -14.837 1.00 89.25 318 HIS A CA 1
ATOM 2552 C C . HIS A 1 318 ? 10.841 -0.120 -16.270 1.00 89.25 318 HIS A C 1
ATOM 2554 O O . HIS A 1 318 ? 10.148 0.572 -17.021 1.00 89.25 318 HIS A O 1
ATOM 2560 N N . TRP A 1 319 ? 11.305 -1.314 -16.660 1.00 90.69 319 TRP A N 1
ATOM 2561 C CA . TRP A 1 319 ? 10.958 -1.916 -17.950 1.00 90.69 319 TRP A CA 1
ATOM 2562 C C . TRP A 1 319 ? 9.447 -2.115 -18.086 1.00 90.69 319 TRP A C 1
ATOM 2564 O O . TRP A 1 319 ? 8.873 -1.675 -19.081 1.00 90.69 319 TRP A O 1
ATOM 2574 N N . PHE A 1 320 ? 8.797 -2.705 -17.081 1.00 87.94 320 PHE A N 1
ATOM 2575 C CA . PHE A 1 320 ? 7.356 -2.956 -17.077 1.00 87.94 320 PHE A CA 1
ATOM 2576 C C . PHE A 1 320 ? 6.555 -1.660 -17.262 1.00 87.94 320 PHE A C 1
ATOM 2578 O O . PHE A 1 320 ? 5.724 -1.558 -18.168 1.00 87.94 320 PHE A O 1
ATOM 2585 N N . THR A 1 321 ? 6.885 -0.624 -16.488 1.00 87.50 321 THR A N 1
ATOM 2586 C CA . THR A 1 321 ? 6.307 0.723 -16.601 1.00 87.50 321 THR A CA 1
ATOM 2587 C C . THR A 1 321 ? 6.490 1.302 -18.004 1.00 87.50 321 THR A C 1
ATOM 2589 O O . THR A 1 321 ? 5.546 1.843 -18.587 1.00 87.50 321 THR A O 1
ATOM 2592 N N . ARG A 1 322 ? 7.689 1.179 -18.592 1.00 87.75 322 ARG A N 1
ATOM 2593 C CA . ARG A 1 322 ? 7.966 1.664 -19.954 1.00 87.75 322 ARG A CA 1
ATOM 2594 C C . ARG A 1 322 ? 7.187 0.903 -21.020 1.00 87.75 322 ARG A C 1
ATOM 2596 O O . ARG A 1 322 ? 6.697 1.534 -21.954 1.00 87.75 322 ARG A O 1
ATOM 2603 N N . VAL A 1 323 ? 7.078 -0.418 -20.898 1.00 85.56 323 VAL A N 1
ATOM 2604 C CA . VAL A 1 323 ? 6.316 -1.253 -21.835 1.00 85.56 323 VAL A CA 1
ATOM 2605 C C . VAL A 1 323 ? 4.842 -0.874 -21.795 1.00 85.56 323 VAL A C 1
ATOM 2607 O O . VAL A 1 323 ? 4.268 -0.618 -22.851 1.00 85.56 323 VAL A O 1
ATOM 2610 N N . LEU A 1 324 ? 4.247 -0.739 -20.606 1.00 82.50 324 LEU A N 1
ATOM 2611 C CA . LEU A 1 324 ? 2.847 -0.335 -20.486 1.00 82.50 324 LEU A CA 1
ATOM 2612 C C . LEU A 1 324 ? 2.605 1.069 -21.053 1.00 82.50 324 LEU A C 1
ATOM 2614 O O . LEU A 1 324 ? 1.680 1.240 -21.843 1.00 82.50 324 LEU A O 1
ATOM 2618 N N . LYS A 1 325 ? 3.474 2.045 -20.756 1.00 85.62 325 LYS A N 1
ATOM 2619 C CA . LYS A 1 325 ? 3.375 3.408 -21.319 1.00 85.62 325 LYS A CA 1
ATOM 2620 C C . LYS A 1 325 ? 3.587 3.463 -22.838 1.00 85.62 325 LYS A C 1
ATOM 2622 O O . LYS A 1 325 ? 3.050 4.349 -23.494 1.00 85.62 325 LYS A O 1
ATOM 2627 N N . GLY A 1 326 ? 4.401 2.567 -23.397 1.00 77.69 326 GLY A N 1
ATOM 2628 C CA . GLY A 1 326 ? 4.676 2.496 -24.837 1.00 77.69 326 GLY A CA 1
ATOM 2629 C C . GLY A 1 326 ? 3.661 1.671 -25.632 1.00 77.69 326 GLY A C 1
ATOM 2630 O O . GLY A 1 326 ? 3.616 1.769 -26.859 1.00 77.69 326 GLY A O 1
ATOM 2631 N N . SER A 1 327 ? 2.869 0.844 -24.952 1.00 73.62 327 SER A N 1
ATOM 2632 C CA . SER A 1 327 ? 1.828 0.019 -25.558 1.00 73.62 327 SER A CA 1
ATOM 2633 C C . SER A 1 327 ? 0.497 0.772 -25.667 1.00 73.62 327 SER A C 1
ATOM 2635 O O . SER A 1 327 ? 0.323 1.855 -25.117 1.00 73.62 327 SER A O 1
ATOM 2637 N N . SER A 1 328 ? -0.482 0.188 -26.361 1.00 62.88 328 SER A N 1
ATOM 2638 C CA . SER A 1 328 ? -1.842 0.737 -26.463 1.00 62.88 328 SER A CA 1
ATOM 2639 C C . SER A 1 328 ? -2.637 0.708 -25.146 1.00 62.88 328 SER A C 1
ATOM 2641 O O . SER A 1 328 ? -3.826 1.004 -25.172 1.00 62.88 328 SER A O 1
ATOM 2643 N N . SER A 1 329 ? -2.038 0.287 -24.025 1.00 63.84 329 SER A N 1
ATOM 2644 C CA . SER A 1 329 ? -2.700 0.177 -22.718 1.00 63.84 329 SER A CA 1
ATOM 2645 C C . SER A 1 329 ? -2.735 1.485 -21.918 1.00 63.84 329 SER A C 1
ATOM 2647 O O . SER A 1 329 ? -3.066 1.452 -20.736 1.00 63.84 329 SER A O 1
ATOM 2649 N N . ASP A 1 330 ? -2.385 2.623 -22.530 1.00 75.12 330 ASP A N 1
ATOM 2650 C CA . ASP A 1 330 ? -2.359 3.956 -21.906 1.00 75.12 330 ASP A CA 1
ATOM 2651 C C . ASP A 1 330 ? -1.545 4.033 -20.594 1.00 75.12 330 ASP A C 1
ATOM 2653 O O . ASP A 1 330 ? -1.735 4.947 -19.794 1.00 75.12 330 ASP A O 1
ATOM 2657 N N . GLY A 1 331 ? -0.615 3.095 -20.359 1.00 84.75 331 GLY A N 1
ATOM 2658 C CA . GLY A 1 331 ? 0.160 3.048 -19.118 1.00 84.75 331 GLY A CA 1
ATOM 2659 C C . GLY A 1 331 ? -0.664 2.635 -17.898 1.00 84.75 331 GLY A C 1
ATOM 2660 O O . GLY A 1 331 ? -0.474 3.189 -16.822 1.00 84.75 331 GLY A O 1
ATOM 2661 N N . LEU A 1 332 ? -1.592 1.689 -18.043 1.00 90.31 332 LEU A N 1
ATOM 2662 C CA . LEU A 1 332 ? -2.466 1.259 -16.951 1.00 90.31 332 LEU A CA 1
ATOM 2663 C C . LEU A 1 332 ? -2.048 -0.101 -16.368 1.00 90.31 332 LEU A C 1
ATOM 2665 O O . LEU A 1 332 ? -1.751 -1.039 -17.106 1.00 90.31 332 LEU A O 1
ATOM 2669 N N . ALA A 1 333 ? -2.053 -0.199 -15.039 1.00 90.50 333 ALA A N 1
ATOM 2670 C CA . ALA A 1 333 ? -1.903 -1.426 -14.265 1.00 90.50 333 ALA A CA 1
ATOM 2671 C C . ALA A 1 333 ? -3.270 -1.904 -13.751 1.00 90.50 333 ALA A C 1
ATOM 2673 O O . ALA A 1 333 ? -4.098 -1.104 -13.305 1.00 90.50 333 ALA A O 1
ATOM 2674 N N . ASP A 1 334 ? -3.499 -3.216 -13.788 1.00 92.25 334 ASP A N 1
ATOM 2675 C CA . ASP A 1 334 ? -4.741 -3.806 -13.293 1.00 92.25 334 ASP A CA 1
ATOM 2676 C C . ASP A 1 334 ? -4.726 -3.922 -11.764 1.00 92.25 334 ASP A C 1
ATOM 2678 O O . ASP A 1 334 ? -3.760 -4.377 -11.158 1.00 92.25 334 ASP A O 1
ATOM 2682 N N . VAL A 1 335 ? -5.838 -3.563 -11.136 1.00 93.38 335 VAL A N 1
ATOM 2683 C CA . VAL A 1 335 ? -6.120 -3.763 -9.716 1.00 93.38 335 VA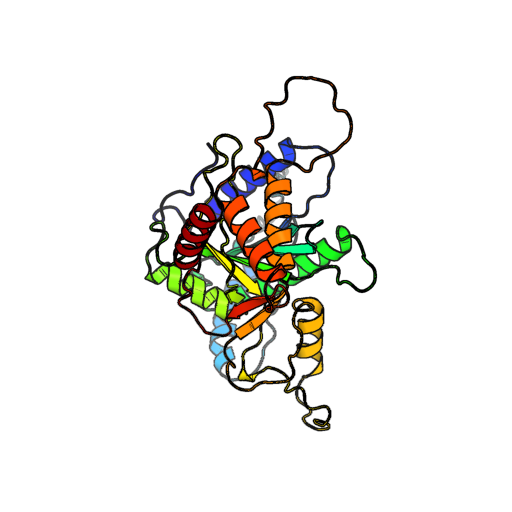L A CA 1
ATOM 2684 C C . VAL A 1 335 ? -7.233 -4.795 -9.608 1.00 93.38 335 VAL A C 1
ATOM 2686 O O . VAL A 1 335 ? -8.363 -4.562 -10.043 1.00 93.38 335 VAL A O 1
ATOM 2689 N N . SER A 1 336 ? -6.912 -5.955 -9.044 1.00 93.12 336 SER A N 1
ATOM 2690 C CA . SER A 1 336 ? -7.823 -7.093 -8.955 1.00 93.12 336 SER A CA 1
ATOM 2691 C C . SER A 1 336 ? -8.879 -6.878 -7.874 1.00 93.12 336 SER A C 1
ATOM 2693 O O . SER A 1 336 ? -8.558 -6.720 -6.697 1.00 93.12 336 SER A O 1
ATOM 2695 N N . LEU A 1 337 ? -10.153 -6.923 -8.260 1.00 91.00 337 LEU A N 1
ATOM 2696 C CA . LEU A 1 337 ? -11.289 -6.929 -7.335 1.00 91.00 337 LEU A CA 1
ATOM 2697 C C . LEU A 1 337 ? -11.553 -8.321 -6.746 1.00 91.00 337 LEU A C 1
ATOM 2699 O O . LEU A 1 337 ? -12.303 -8.445 -5.769 1.00 91.00 337 LEU A O 1
ATOM 2703 N N . ASN A 1 338 ? -10.924 -9.352 -7.317 1.00 88.94 338 ASN A N 1
ATOM 2704 C CA . ASN A 1 338 ? -11.041 -10.719 -6.842 1.00 88.94 338 ASN A CA 1
ATOM 2705 C C . ASN A 1 338 ? -10.462 -10.869 -5.435 1.00 88.94 338 ASN A C 1
ATOM 2707 O O . ASN A 1 338 ? -9.470 -10.242 -5.047 1.00 88.94 338 ASN A O 1
ATOM 2711 N N . GLY A 1 339 ? -11.125 -11.727 -4.664 1.00 86.38 339 GLY A N 1
ATOM 2712 C CA . GLY A 1 339 ? -10.651 -12.130 -3.352 1.00 86.38 339 GLY A CA 1
ATOM 2713 C C . GLY A 1 339 ? -9.368 -12.966 -3.426 1.00 86.38 339 GLY A C 1
ATOM 2714 O O . GLY A 1 339 ? -9.003 -13.459 -4.492 1.00 86.38 339 GLY A O 1
ATOM 2715 N N . PRO A 1 340 ? -8.697 -13.148 -2.281 1.00 88.19 340 PRO A N 1
ATOM 2716 C CA . PRO A 1 340 ? -7.495 -13.970 -2.182 1.00 88.19 340 PRO A CA 1
ATOM 2717 C C . PRO A 1 340 ? -7.773 -15.477 -2.386 1.00 88.19 340 PRO A C 1
ATOM 2719 O O . PRO A 1 340 ? -8.925 -15.906 -2.246 1.00 88.19 340 PRO A O 1
ATOM 2722 N N . PRO A 1 341 ? -6.739 -16.314 -2.623 1.00 86.81 341 PRO A N 1
ATOM 2723 C CA . PRO A 1 341 ? -5.310 -15.984 -2.572 1.00 86.81 341 PRO A CA 1
ATOM 2724 C C . PRO A 1 341 ? -4.870 -15.105 -3.739 1.00 86.81 341 PRO A C 1
ATOM 2726 O O . PRO A 1 341 ? -5.357 -15.249 -4.857 1.00 86.81 341 PRO A O 1
ATOM 2729 N N . TRP A 1 342 ? -3.953 -14.187 -3.458 1.00 89.56 342 TRP A N 1
ATOM 2730 C CA . TRP A 1 342 ? -3.336 -13.372 -4.494 1.00 89.56 342 TRP A CA 1
ATOM 2731 C C . TRP A 1 342 ? -2.113 -14.073 -5.066 1.00 89.56 342 TRP A C 1
ATOM 2733 O O . TRP A 1 342 ? -1.288 -14.611 -4.324 1.00 89.56 342 TRP A O 1
ATOM 2743 N N . GLU A 1 343 ? -2.019 -14.051 -6.390 1.00 86.81 343 GLU A N 1
ATOM 2744 C CA . GLU A 1 343 ? -0.899 -14.601 -7.141 1.00 86.81 343 GLU A CA 1
ATOM 2745 C C . GLU A 1 343 ? 0.023 -13.471 -7.587 1.00 86.81 343 GLU A C 1
ATOM 2747 O O . GLU A 1 343 ? -0.424 -12.384 -7.956 1.00 86.81 343 GLU A O 1
ATOM 2752 N N . ASP A 1 344 ? 1.321 -13.734 -7.529 1.00 86.44 344 ASP A N 1
ATOM 2753 C CA . ASP A 1 344 ? 2.338 -12.799 -7.975 1.00 86.44 344 ASP A CA 1
ATOM 2754 C C . ASP A 1 344 ? 2.467 -12.824 -9.505 1.00 86.44 344 ASP A C 1
ATOM 2756 O O . ASP A 1 344 ? 2.378 -13.875 -10.139 1.00 86.44 344 ASP A O 1
ATOM 2760 N N . CYS A 1 345 ? 2.711 -11.664 -10.107 1.00 87.88 345 CYS A N 1
ATOM 2761 C CA . CYS A 1 345 ? 2.877 -11.524 -11.553 1.00 87.88 345 CYS A CA 1
ATOM 2762 C C . CYS A 1 345 ? 4.338 -11.632 -12.010 1.00 87.88 345 CYS A C 1
ATOM 2764 O O . CYS A 1 345 ? 4.609 -11.766 -13.208 1.00 87.88 345 CYS A O 1
ATOM 2766 N N . LYS A 1 346 ? 5.297 -11.585 -11.074 1.00 87.56 346 LYS A N 1
ATOM 2767 C CA . LYS A 1 346 ? 6.725 -11.466 -11.393 1.00 87.56 346 LYS A CA 1
ATOM 2768 C C . LYS A 1 346 ? 7.265 -12.600 -12.257 1.00 87.56 346 LYS A C 1
ATOM 2770 O O . LYS A 1 346 ? 8.060 -12.333 -13.154 1.00 87.56 346 LYS A O 1
ATOM 2775 N N . ASP A 1 347 ? 6.841 -13.842 -12.047 1.00 84.88 347 ASP A N 1
ATOM 2776 C CA . ASP A 1 347 ? 7.368 -14.979 -12.815 1.00 84.88 347 ASP A CA 1
ATOM 2777 C C . ASP A 1 347 ? 7.004 -14.918 -14.299 1.00 84.88 347 ASP A C 1
ATOM 2779 O O . ASP A 1 347 ? 7.861 -15.160 -15.154 1.00 84.88 347 ASP A O 1
ATOM 2783 N N . ALA A 1 348 ? 5.769 -14.520 -14.612 1.00 85.56 348 ALA A N 1
ATOM 2784 C CA . ALA A 1 348 ? 5.350 -14.286 -15.989 1.00 85.56 348 ALA A CA 1
ATOM 2785 C C . ALA A 1 348 ? 6.170 -13.146 -16.618 1.00 85.56 348 ALA A C 1
ATOM 2787 O O . ALA A 1 348 ? 6.747 -13.306 -17.695 1.00 85.56 348 ALA A O 1
ATOM 2788 N N . LEU A 1 349 ? 6.323 -12.032 -15.897 1.00 85.31 349 LEU A N 1
ATOM 2789 C CA . LEU A 1 349 ? 7.023 -10.843 -16.389 1.00 85.31 349 LEU A CA 1
ATOM 2790 C C . LEU A 1 349 ? 8.537 -11.046 -16.551 1.00 85.31 349 LEU A C 1
ATOM 2792 O O . LEU A 1 349 ? 9.136 -10.519 -17.487 1.00 85.31 349 LEU A O 1
ATOM 2796 N N . ARG A 1 350 ? 9.180 -11.854 -15.700 1.00 83.19 350 ARG A N 1
ATOM 2797 C CA . ARG A 1 350 ? 10.606 -12.206 -15.835 1.00 83.19 350 ARG A CA 1
ATOM 2798 C C . ARG A 1 350 ? 10.884 -12.978 -17.124 1.00 83.19 350 ARG A C 1
ATOM 2800 O O . ARG A 1 350 ? 11.954 -12.814 -17.713 1.00 83.19 350 ARG A O 1
ATOM 2807 N N . LEU A 1 351 ? 9.958 -13.838 -17.555 1.00 85.69 351 LEU A N 1
ATOM 2808 C CA . LEU A 1 351 ? 10.080 -14.556 -18.826 1.00 85.69 351 LEU A CA 1
ATOM 2809 C C . LEU A 1 351 ? 9.971 -13.592 -20.012 1.00 85.69 351 LEU A C 1
ATOM 2811 O O . LEU A 1 351 ? 10.770 -13.681 -20.946 1.00 85.69 351 LEU A O 1
ATOM 2815 N N . GLU A 1 352 ? 9.041 -12.641 -19.943 1.00 85.69 352 GLU A N 1
ATOM 2816 C CA . GLU A 1 352 ? 8.867 -11.607 -20.965 1.00 85.69 352 GLU A CA 1
ATOM 2817 C C . GLU A 1 352 ? 10.082 -10.675 -21.065 1.00 85.69 352 GLU A C 1
ATOM 2819 O O . GLU A 1 352 ? 10.579 -10.440 -22.169 1.00 85.69 352 GLU A O 1
ATOM 2824 N N . LEU A 1 353 ? 10.627 -10.220 -19.930 1.00 84.00 353 LEU A N 1
ATOM 2825 C CA . LEU A 1 353 ? 11.826 -9.379 -19.890 1.00 84.00 353 LEU A CA 1
ATOM 2826 C C . LEU A 1 353 ? 13.025 -10.069 -20.553 1.00 84.00 353 LEU A C 1
ATOM 2828 O O . LEU A 1 353 ? 13.704 -9.459 -21.377 1.00 84.00 353 LEU A O 1
ATOM 2832 N N . LYS A 1 354 ? 13.269 -11.351 -20.245 1.00 85.94 354 LYS A N 1
ATOM 2833 C CA . LYS A 1 354 ? 14.354 -12.125 -20.875 1.00 85.94 354 LYS A CA 1
ATOM 2834 C C . LYS A 1 354 ? 14.172 -12.227 -22.388 1.00 85.94 354 LYS A C 1
ATOM 2836 O O . LYS A 1 354 ? 15.134 -12.073 -23.136 1.00 85.94 354 LYS A O 1
ATOM 2841 N N . GLY A 1 355 ? 12.941 -12.466 -22.846 1.00 84.25 355 GLY A N 1
ATOM 2842 C CA . GLY A 1 355 ? 12.617 -12.480 -24.273 1.00 84.25 355 GLY A CA 1
ATOM 2843 C C . GLY A 1 355 ? 12.880 -11.130 -24.945 1.00 84.25 355 GLY A C 1
ATOM 2844 O O . GLY A 1 355 ? 13.439 -11.086 -26.039 1.00 84.25 355 GLY A O 1
ATOM 2845 N N . TRP A 1 356 ? 12.533 -10.031 -24.271 1.00 82.81 356 TRP A N 1
ATOM 2846 C CA . TRP A 1 356 ? 12.777 -8.673 -24.754 1.00 82.81 356 TRP A CA 1
ATOM 2847 C C . TRP A 1 356 ? 14.271 -8.331 -24.826 1.00 82.81 356 TRP A C 1
ATOM 2849 O O . TRP A 1 356 ? 14.707 -7.777 -25.833 1.00 82.81 356 TRP A O 1
ATOM 2859 N N . GLN A 1 357 ? 15.059 -8.690 -23.808 1.00 83.81 357 GLN A N 1
ATOM 2860 C CA . GLN A 1 357 ? 16.514 -8.481 -23.796 1.00 83.81 357 GLN A CA 1
ATOM 2861 C C . GLN A 1 357 ? 17.179 -9.204 -24.975 1.00 83.81 357 GLN A C 1
ATOM 2863 O O . GLN A 1 357 ? 17.878 -8.579 -25.762 1.00 83.81 357 GLN A O 1
ATOM 2868 N N . HIS A 1 358 ? 16.842 -10.479 -25.196 1.00 86.50 358 HIS A N 1
ATOM 2869 C CA . HIS A 1 358 ? 17.366 -11.252 -26.327 1.00 86.50 358 HIS A CA 1
ATOM 2870 C C . HIS A 1 358 ? 16.981 -10.716 -27.713 1.00 86.50 358 HIS A C 1
ATOM 2872 O O . HIS A 1 358 ? 17.664 -11.026 -28.684 1.00 86.50 358 HIS A O 1
ATOM 2878 N N . ALA A 1 359 ? 15.876 -9.978 -27.838 1.00 82.00 359 ALA A N 1
ATOM 2879 C CA . ALA A 1 359 ? 15.429 -9.427 -29.116 1.00 82.00 359 ALA A CA 1
ATOM 2880 C C . ALA A 1 359 ? 16.097 -8.086 -29.474 1.00 82.00 359 ALA A C 1
ATOM 2882 O O . ALA A 1 359 ? 16.000 -7.662 -30.626 1.00 82.00 359 ALA A O 1
ATOM 2883 N N . ASN A 1 360 ? 16.711 -7.410 -28.497 1.00 75.06 360 ASN A N 1
ATOM 2884 C CA . ASN A 1 360 ? 17.328 -6.090 -28.660 1.00 75.06 360 ASN A CA 1
ATOM 2885 C C . ASN A 1 360 ? 18.865 -6.101 -28.522 1.00 75.06 360 ASN A C 1
ATOM 2887 O O . ASN A 1 360 ? 19.476 -5.048 -28.714 1.00 75.06 360 ASN A O 1
ATOM 2891 N N . ASP A 1 361 ? 19.458 -7.262 -28.226 1.00 70.50 361 ASP A N 1
ATOM 2892 C CA . ASP A 1 361 ? 20.890 -7.568 -28.379 1.00 70.50 361 ASP A CA 1
ATOM 2893 C C . ASP A 1 361 ? 21.203 -8.024 -29.816 1.00 70.50 361 ASP A C 1
ATOM 2895 O O . ASP A 1 361 ? 22.273 -7.636 -30.349 1.00 70.50 361 ASP A O 1
#

Secondary structure (DSSP, 8-state):
-------GGGTT-HHHHHHHHHHHHHHHHHT-SS----EEEEEEEE-GGGHHHHHHHHHHGGGS---------EEES----------------PPPPPEEEEEEEEEEETTTTEEEEEEEEE-GGGTTSSHHHHHHHHHHHHHHHHHHHH----TTS-S--EEEEEEE-TT-SSS-HHHHHHHHHHHHHHTEEEE-S---BPPSSSS-TT--B-SEEEEEE----GGGSPP--TT-----SSHHHHHHHHHHH-TT-------TT--SEEEEETHHHHHHHHHHHHHHH-----S----S-------GGGSHHHHHHHHHHHHHHHSTTTTEEEEE-SPSSPPPSHHHHHHHHHHHHHHH-

Organism: Thalassiosira pseudonana (NCBI:txid35128)